Protein AF-A0A5E4J7H2-F1 (afdb_monomer)

Mean predicted aligned error: 13.22 Å

Sequence (191 aa):
MRKSRNPYRAARQEKMRRYLPSSLSEQIIIKDGSPFAAGVPEETWESKRNVRKVVEWLAKKTRKRAVDLNNQDFIQHGLNGVVTFHSSVHEVLKFAGIKNARPWERRAVHPTFWDFKDNRVDAIRWLFEECKKKGTAVSIEVFRQRNLSNLLFSKYYGGNALSALVEAGLMSKEQAAMQERMFFHPKQERR

Structure (mmCIF, N/CA/C/O backbone):
data_AF-A0A5E4J7H2-F1
#
_entry.id   AF-A0A5E4J7H2-F1
#
loop_
_atom_site.group_PDB
_atom_site.id
_atom_site.type_symbol
_atom_site.label_atom_id
_atom_site.label_alt_id
_atom_site.label_comp_id
_atom_site.label_asym_id
_atom_site.label_entity_id
_atom_site.label_seq_id
_atom_site.pdbx_PDB_ins_code
_atom_site.Cartn_x
_atom_site.Cartn_y
_atom_site.Cartn_z
_atom_site.occupancy
_atom_site.B_iso_or_equiv
_atom_site.auth_seq_id
_atom_site.auth_comp_id
_atom_site.auth_asym_id
_atom_site.auth_atom_id
_atom_site.pdbx_PDB_model_num
ATOM 1 N N . MET A 1 1 ? -27.565 -5.957 -9.106 1.00 31.42 1 MET A N 1
ATOM 2 C CA . MET A 1 1 ? -27.633 -7.304 -8.490 1.00 31.42 1 MET A CA 1
ATOM 3 C C . MET A 1 1 ? -27.763 -7.165 -6.978 1.00 31.42 1 MET A C 1
ATOM 5 O O . MET A 1 1 ? -26.910 -6.545 -6.354 1.00 31.42 1 MET A O 1
ATOM 9 N N . ARG A 1 2 ? -28.867 -7.656 -6.401 1.00 35.59 2 ARG A N 1
ATOM 10 C CA . ARG A 1 2 ? -29.169 -7.573 -4.962 1.00 35.59 2 ARG A CA 1
ATOM 11 C C . ARG A 1 2 ? -28.289 -8.574 -4.204 1.00 35.59 2 ARG A C 1
ATOM 13 O O . ARG A 1 2 ? -28.418 -9.773 -4.425 1.00 35.59 2 ARG A O 1
ATOM 20 N N . LYS A 1 3 ? -27.395 -8.099 -3.328 1.00 40.91 3 LYS A N 1
ATOM 21 C CA . LYS A 1 3 ? -26.654 -8.980 -2.410 1.00 40.91 3 LYS A CA 1
ATOM 22 C C . LYS A 1 3 ? -27.659 -9.611 -1.443 1.00 40.91 3 LYS A C 1
ATOM 24 O O . LYS A 1 3 ? -28.363 -8.894 -0.736 1.00 40.91 3 LYS A O 1
ATOM 29 N N . SER A 1 4 ? -27.737 -10.940 -1.462 1.00 36.25 4 SER A N 1
ATOM 30 C CA . SER A 1 4 ? -28.526 -11.752 -0.534 1.00 36.25 4 SER A CA 1
ATOM 31 C C . SER A 1 4 ? -28.239 -11.319 0.910 1.00 36.25 4 SER A C 1
ATOM 33 O O . SER A 1 4 ? -27.114 -11.447 1.400 1.00 36.25 4 SER A O 1
ATOM 35 N N . ARG A 1 5 ? -29.241 -10.730 1.574 1.00 46.62 5 ARG A N 1
ATOM 36 C CA . ARG A 1 5 ? -29.179 -10.370 2.994 1.00 46.62 5 ARG A CA 1
ATOM 37 C C . ARG A 1 5 ? -29.322 -11.658 3.792 1.00 46.62 5 ARG A C 1
ATOM 39 O O . ARG A 1 5 ? -30.412 -12.210 3.877 1.00 46.62 5 ARG A O 1
ATOM 46 N N . ASN A 1 6 ? -28.218 -12.123 4.373 1.00 47.88 6 ASN A N 1
ATOM 47 C CA . ASN A 1 6 ? -28.228 -13.197 5.362 1.00 47.88 6 ASN A CA 1
ATOM 48 C C . ASN A 1 6 ? -29.300 -12.880 6.438 1.00 47.88 6 ASN A C 1
ATOM 50 O O . ASN A 1 6 ? -29.187 -11.845 7.100 1.00 47.88 6 ASN A O 1
ATOM 54 N N . PRO A 1 7 ? -30.336 -13.719 6.619 1.00 43.25 7 PRO A N 1
ATOM 55 C CA . PRO A 1 7 ? -31.485 -13.413 7.480 1.00 43.25 7 PRO A CA 1
ATOM 56 C C . PRO A 1 7 ? -31.098 -13.249 8.958 1.00 43.25 7 PRO A C 1
ATOM 58 O O . PRO A 1 7 ? -31.705 -12.449 9.672 1.00 43.25 7 PRO A O 1
ATOM 61 N N . TYR A 1 8 ? -30.008 -13.889 9.397 1.00 46.88 8 TYR A N 1
ATOM 62 C CA . TYR A 1 8 ? -29.448 -13.694 10.737 1.00 46.88 8 TYR A CA 1
ATOM 63 C C . TYR A 1 8 ? -28.831 -12.295 10.931 1.00 46.88 8 TYR A C 1
ATOM 65 O O . TYR A 1 8 ? -28.786 -11.795 12.057 1.00 46.88 8 TYR A O 1
ATOM 73 N N . ARG A 1 9 ? -28.389 -11.621 9.854 1.00 49.00 9 ARG A N 1
ATOM 74 C CA . ARG A 1 9 ? -27.900 -10.227 9.905 1.00 49.00 9 ARG A CA 1
ATOM 75 C C . ARG A 1 9 ? -29.037 -9.231 10.093 1.00 49.00 9 ARG A C 1
ATOM 77 O O . ARG A 1 9 ? -28.919 -8.347 10.935 1.00 49.00 9 ARG A O 1
ATOM 84 N N . ALA A 1 10 ? -30.129 -9.395 9.346 1.00 50.25 10 ALA A N 1
ATOM 85 C CA . ALA A 1 10 ? -31.281 -8.500 9.422 1.00 50.25 10 ALA A CA 1
ATOM 86 C C . ALA A 1 10 ? -31.940 -8.557 10.810 1.00 50.25 10 ALA A C 1
ATOM 88 O O . ALA A 1 10 ? -32.180 -7.520 11.418 1.00 50.25 10 ALA A O 1
ATOM 89 N N . ALA A 1 11 ? -32.124 -9.760 11.369 1.00 48.50 11 ALA A N 1
ATOM 90 C CA . ALA A 1 11 ? -32.693 -9.935 12.706 1.00 48.50 11 ALA A CA 1
ATOM 91 C C . ALA A 1 11 ? -31.819 -9.325 13.822 1.00 48.50 11 ALA A C 1
ATOM 93 O O . ALA A 1 11 ? -32.338 -8.782 14.798 1.00 48.50 11 ALA A O 1
ATOM 94 N N . ARG A 1 12 ? -30.486 -9.373 13.681 1.00 49.41 12 ARG A N 1
ATOM 95 C CA . ARG A 1 12 ? -29.549 -8.764 14.640 1.00 49.41 12 ARG A CA 1
ATOM 96 C C . ARG A 1 12 ? -29.531 -7.234 14.542 1.00 49.41 12 ARG A C 1
ATOM 98 O O . ARG A 1 12 ? -29.502 -6.581 15.582 1.00 49.41 12 ARG A O 1
ATOM 105 N N . GLN A 1 13 ? -29.579 -6.676 13.330 1.00 48.16 13 GLN A N 1
ATOM 106 C CA . GLN A 1 13 ? -29.689 -5.228 13.095 1.00 48.16 13 GLN A CA 1
ATOM 107 C C . GLN A 1 13 ? -31.022 -4.677 13.618 1.00 48.16 13 GLN A C 1
ATOM 109 O O . GLN A 1 13 ? -31.030 -3.684 14.338 1.00 48.16 13 GLN A O 1
ATOM 114 N N . GLU A 1 14 ? -32.127 -5.375 13.353 1.00 52.50 14 GLU A N 1
ATOM 115 C CA . GLU A 1 14 ? -33.464 -5.027 13.848 1.00 52.50 14 GLU A CA 1
ATOM 116 C C . GLU A 1 14 ? -33.521 -5.038 15.383 1.00 52.50 14 GLU A C 1
ATOM 118 O O . GLU A 1 14 ? -34.076 -4.131 16.002 1.00 52.50 14 GLU A O 1
ATOM 123 N N . LYS A 1 15 ? -32.882 -6.030 16.022 1.00 55.50 15 LYS A N 1
ATOM 124 C CA . LYS A 1 15 ? -32.772 -6.101 17.484 1.00 55.50 15 LYS A CA 1
ATOM 125 C C . LYS A 1 15 ? -31.953 -4.932 18.043 1.00 55.50 15 LYS A C 1
ATOM 127 O O . LYS A 1 15 ? -32.391 -4.314 19.001 1.00 55.50 15 LYS A O 1
ATOM 132 N N . MET A 1 16 ? -30.815 -4.585 17.434 1.00 45.69 16 MET A N 1
ATOM 133 C CA . MET A 1 16 ? -29.968 -3.449 17.850 1.00 45.69 16 MET A CA 1
ATOM 134 C C . MET A 1 16 ? -30.675 -2.096 17.706 1.00 45.69 16 MET A C 1
ATOM 136 O O . MET A 1 16 ? -30.560 -1.239 18.581 1.00 45.69 16 MET A O 1
ATOM 140 N N . ARG A 1 17 ? -31.445 -1.922 16.628 1.00 51.00 17 ARG A N 1
ATOM 141 C CA . ARG A 1 17 ? -32.157 -0.683 16.290 1.00 51.00 17 ARG A CA 1
ATOM 142 C C . ARG A 1 17 ? -33.269 -0.334 17.288 1.00 51.00 17 ARG A C 1
ATOM 144 O O . ARG A 1 17 ? -33.593 0.836 17.441 1.00 51.00 17 ARG A O 1
ATOM 151 N N . ARG A 1 18 ? -33.810 -1.327 18.008 1.00 47.62 18 ARG A N 1
ATOM 152 C CA . ARG A 1 18 ? -34.791 -1.120 19.093 1.00 47.62 18 ARG A CA 1
ATOM 153 C C . ARG A 1 18 ? -34.177 -0.661 20.418 1.00 47.62 18 ARG A C 1
ATOM 155 O O . ARG A 1 18 ? -34.905 -0.122 21.241 1.00 47.62 18 ARG A O 1
ATOM 162 N N . TYR A 1 19 ? -32.879 -0.882 20.641 1.00 46.25 19 TYR A N 1
ATOM 163 C CA . TYR A 1 19 ? -32.215 -0.578 21.919 1.00 46.25 19 TYR A CA 1
ATOM 164 C C . TYR A 1 19 ? -31.332 0.679 21.886 1.00 46.25 19 TYR A C 1
ATOM 166 O O . TYR A 1 19 ? -30.861 1.105 22.938 1.00 46.25 19 TYR A O 1
ATOM 174 N N . LEU A 1 20 ? -31.100 1.286 20.717 1.00 44.69 20 LEU A N 1
ATOM 175 C CA . LEU A 1 20 ? -30.225 2.452 20.568 1.00 44.69 20 LEU A CA 1
ATOM 176 C C . LEU A 1 20 ? -31.003 3.669 20.035 1.00 44.69 20 LEU A C 1
ATOM 178 O O . LEU A 1 20 ? -31.473 3.621 18.898 1.00 44.69 20 LEU A O 1
ATOM 182 N N . PRO A 1 21 ? -31.131 4.765 20.812 1.00 39.09 21 PRO A N 1
ATOM 183 C CA . PRO A 1 21 ? -31.689 6.014 20.306 1.00 39.09 21 PRO A CA 1
ATOM 184 C C . PRO A 1 21 ? -30.914 6.515 19.080 1.00 39.09 21 PRO A C 1
ATOM 186 O O . PRO A 1 21 ? -29.686 6.428 19.023 1.00 39.09 21 PRO A O 1
ATOM 189 N N . SER A 1 22 ? -31.641 7.077 18.114 1.00 43.19 22 SER A N 1
ATOM 190 C CA . SER A 1 22 ? -31.156 7.562 16.810 1.00 43.19 22 SER A CA 1
ATOM 191 C C . SER A 1 22 ? -30.032 8.608 16.872 1.00 43.19 22 SER A C 1
ATOM 193 O O . SER A 1 22 ? -29.391 8.868 15.860 1.00 43.19 22 SER A O 1
ATOM 195 N N . SER A 1 23 ? -29.750 9.183 18.044 1.00 41.53 23 SER A N 1
ATOM 196 C CA . SER A 1 23 ? -28.637 10.113 18.272 1.00 41.53 23 SER A CA 1
ATOM 197 C C . SER A 1 23 ? -27.302 9.432 18.619 1.00 41.53 23 SER A C 1
ATOM 199 O O . SER A 1 23 ? -26.264 10.094 18.622 1.00 41.53 23 SER A O 1
ATOM 201 N N . LEU A 1 24 ? -27.289 8.116 18.886 1.00 42.25 24 LEU A N 1
ATOM 202 C CA . LEU A 1 24 ? -26.077 7.347 19.219 1.00 42.25 24 LEU A CA 1
ATOM 203 C C . LEU A 1 24 ? -25.439 6.643 18.013 1.00 42.25 24 LEU A C 1
ATOM 205 O O . LEU A 1 24 ? -24.272 6.265 18.084 1.00 42.25 24 LEU A O 1
ATOM 209 N N . SER A 1 25 ? -26.139 6.514 16.882 1.00 43.34 25 SER A N 1
ATOM 210 C CA . SER A 1 25 ? -25.577 5.954 15.639 1.00 43.34 25 SER A CA 1
ATOM 211 C C . SER A 1 25 ? -24.450 6.804 15.035 1.00 43.34 25 SER A C 1
ATOM 213 O O . SER A 1 25 ? -23.659 6.303 14.236 1.00 43.34 25 SER A O 1
ATOM 215 N N . GLU A 1 26 ? -24.327 8.070 15.444 1.00 41.22 26 GLU A N 1
ATOM 216 C CA . GLU A 1 26 ? -23.268 8.981 14.991 1.00 41.22 26 GLU A CA 1
ATOM 217 C C . GLU A 1 26 ? -22.006 8.962 15.864 1.00 41.22 26 GLU A C 1
ATOM 219 O O . GLU A 1 26 ? -20.968 9.506 15.472 1.00 41.22 26 GLU A O 1
ATOM 224 N N . GLN A 1 27 ? -22.046 8.315 17.030 1.00 47.97 27 GLN A N 1
ATOM 225 C CA . GLN A 1 27 ? -20.926 8.294 17.960 1.00 47.97 27 GLN A CA 1
ATOM 226 C C . GLN A 1 27 ? -20.511 6.855 18.225 1.00 47.97 27 GLN A C 1
ATOM 228 O O . GLN A 1 27 ? -21.230 6.083 18.848 1.00 47.97 27 GLN A O 1
ATOM 233 N N . ILE A 1 28 ? -19.294 6.499 17.810 1.00 53.91 28 ILE A N 1
ATOM 234 C CA . ILE A 1 28 ? -18.583 5.411 18.478 1.00 53.91 28 ILE A CA 1
ATOM 235 C C . ILE A 1 28 ? -18.582 5.753 19.972 1.00 53.91 28 ILE A C 1
ATOM 237 O O . ILE A 1 28 ? -17.887 6.683 20.389 1.00 53.91 28 ILE A O 1
ATOM 241 N N . ILE A 1 29 ? -19.366 5.023 20.765 1.00 53.09 29 ILE A N 1
ATOM 242 C CA . ILE A 1 29 ? -19.321 5.115 22.220 1.00 53.09 29 ILE A CA 1
ATOM 243 C C . ILE A 1 29 ? -17.995 4.482 22.636 1.00 53.09 29 ILE A C 1
ATOM 245 O O . ILE A 1 29 ? -17.832 3.261 22.620 1.00 53.09 29 ILE A O 1
ATOM 249 N N . ILE A 1 30 ? -17.020 5.332 22.952 1.00 50.09 30 ILE A N 1
ATOM 250 C CA . ILE A 1 30 ? -15.762 4.915 23.557 1.00 50.09 30 ILE A CA 1
ATOM 251 C C . ILE A 1 30 ? -16.044 4.741 25.052 1.00 50.09 30 ILE A C 1
ATOM 253 O O . ILE A 1 30 ? -15.940 5.702 25.811 1.00 50.09 30 ILE A O 1
ATOM 257 N N . LYS A 1 31 ? -16.439 3.543 25.486 1.00 42.53 31 LYS A N 1
ATOM 258 C CA . LYS A 1 31 ? -16.554 3.240 26.922 1.00 42.53 31 LYS A CA 1
ATOM 259 C C . LYS A 1 31 ? -15.216 2.680 27.393 1.00 42.53 31 LYS A C 1
ATOM 261 O O . LYS A 1 31 ? -14.589 1.902 26.677 1.00 42.53 31 LYS A O 1
ATOM 266 N N . ASP A 1 32 ? -14.728 3.174 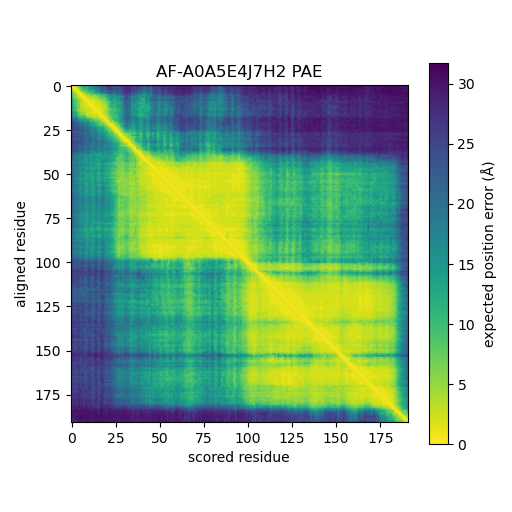28.526 1.00 46.97 32 ASP A N 1
ATOM 267 C CA . ASP A 1 32 ? -13.433 2.799 29.122 1.00 46.97 32 ASP A CA 1
ATOM 268 C C . ASP A 1 32 ? -12.221 3.007 28.199 1.00 46.97 32 ASP A C 1
ATOM 270 O O . ASP A 1 32 ? -11.187 2.345 28.310 1.00 46.97 32 ASP A O 1
ATOM 274 N N . GLY A 1 33 ? -12.341 3.938 27.247 1.00 50.91 33 GLY A N 1
ATOM 275 C CA . GLY A 1 33 ? -11.299 4.135 26.256 1.00 50.91 33 GLY A CA 1
ATOM 276 C C . GLY A 1 33 ? -11.204 2.965 25.281 1.00 50.91 33 GLY A C 1
ATOM 277 O O . GLY A 1 33 ? -10.087 2.658 24.907 1.00 50.91 33 GLY A O 1
ATOM 278 N N . SER A 1 34 ? -12.295 2.293 24.897 1.00 51.41 34 SER A N 1
ATOM 279 C CA . SER A 1 34 ? -12.342 1.322 23.794 1.00 51.41 34 SER A CA 1
ATOM 280 C C . SER A 1 34 ? -13.568 1.578 22.907 1.00 51.41 34 SER A C 1
ATOM 282 O O . SER A 1 34 ? -14.676 1.710 23.429 1.00 51.41 34 SER A O 1
ATOM 284 N N . PRO A 1 35 ? -13.412 1.680 21.574 1.00 62.31 35 PRO A N 1
ATOM 285 C CA . PRO A 1 35 ? -14.552 1.674 20.673 1.00 62.31 35 PRO A CA 1
ATOM 286 C C . PRO A 1 35 ? -15.182 0.280 20.729 1.00 62.31 35 PRO A C 1
ATOM 288 O O . PRO A 1 35 ? -14.607 -0.673 20.202 1.00 62.31 35 PRO A O 1
ATOM 291 N N . PHE A 1 36 ? -16.344 0.135 21.376 1.00 58.91 36 PHE A N 1
ATOM 292 C CA . PHE A 1 36 ? -17.099 -1.115 21.278 1.00 58.91 36 PHE A CA 1
ATOM 293 C C . PHE A 1 36 ? -17.285 -1.423 19.799 1.00 58.91 36 PHE A C 1
ATOM 295 O O . PHE A 1 36 ? -17.848 -0.600 19.096 1.00 58.91 36 PHE A O 1
ATOM 302 N N . ALA A 1 37 ? -16.770 -2.552 19.315 1.00 54.41 37 ALA A N 1
ATOM 303 C CA . ALA A 1 37 ? -16.897 -2.959 17.914 1.00 54.41 37 ALA A CA 1
ATOM 304 C C . ALA A 1 37 ? -17.687 -4.263 17.745 1.00 54.41 37 ALA A C 1
ATOM 306 O O . ALA A 1 37 ? -18.206 -4.543 16.662 1.00 54.41 37 ALA A O 1
ATOM 307 N N . ALA A 1 38 ? -17.880 -5.024 18.823 1.00 48.06 38 ALA A N 1
ATOM 308 C CA . ALA A 1 38 ? -18.800 -6.149 18.833 1.00 48.06 38 ALA A CA 1
ATOM 309 C C . ALA A 1 38 ? -20.246 -5.635 18.916 1.00 48.06 38 ALA A C 1
ATOM 311 O O . ALA A 1 38 ? -20.709 -5.219 19.972 1.00 48.06 38 ALA A O 1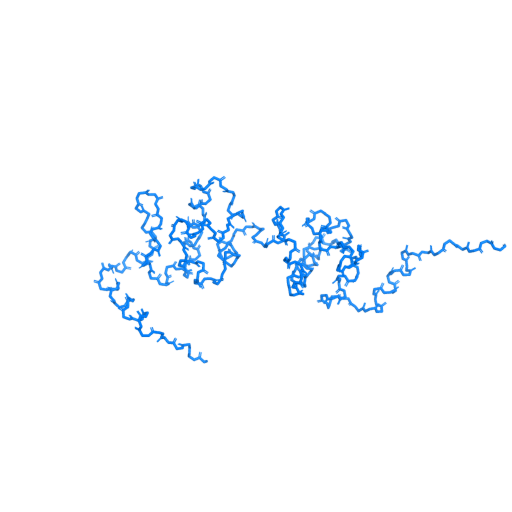
ATOM 312 N N . GLY A 1 39 ? -20.965 -5.686 17.792 1.00 54.97 39 GLY A N 1
ATOM 313 C CA . GLY A 1 39 ? -22.384 -5.328 17.742 1.00 54.97 39 GLY A CA 1
ATOM 314 C C . GLY A 1 39 ? -22.695 -3.896 17.309 1.00 54.97 39 GLY A C 1
ATOM 315 O O . GLY A 1 39 ? -23.844 -3.485 17.381 1.00 54.97 39 GLY A O 1
ATOM 316 N N . VAL A 1 40 ? -21.710 -3.152 16.817 1.00 65.75 40 VAL A N 1
ATOM 317 C CA . VAL A 1 40 ? -21.972 -1.850 16.197 1.00 65.75 40 VAL A CA 1
ATOM 318 C C . VAL A 1 40 ? -22.722 -2.045 14.871 1.00 65.75 40 VAL A C 1
ATOM 320 O O . VAL A 1 40 ? -22.349 -2.952 14.116 1.00 65.75 40 VAL A O 1
ATOM 323 N N . PRO A 1 41 ? -23.752 -1.228 14.577 1.00 68.50 41 PRO A N 1
ATOM 324 C CA . PRO A 1 41 ? -24.419 -1.223 13.276 1.00 68.50 41 PRO A CA 1
ATOM 325 C C . PRO A 1 41 ? -23.427 -1.032 12.115 1.00 68.50 41 PRO A C 1
ATOM 327 O O . PRO A 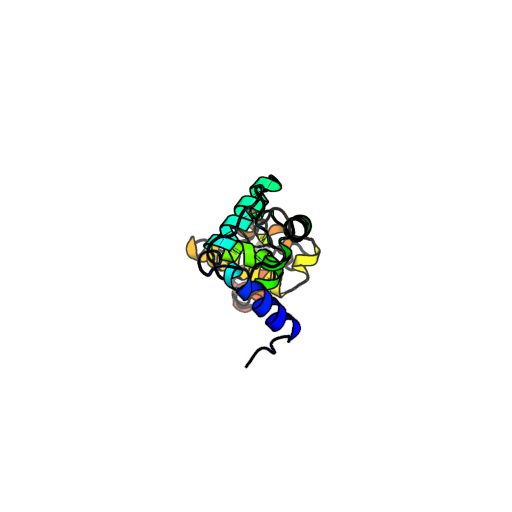1 41 ? -22.398 -0.370 12.260 1.00 68.50 41 PRO A O 1
ATOM 330 N N . GLU A 1 42 ? -23.714 -1.626 10.954 1.00 66.44 42 GLU A N 1
ATOM 331 C CA . GLU A 1 42 ? -22.812 -1.560 9.790 1.00 66.44 42 GLU A CA 1
ATOM 332 C C . GLU A 1 42 ? -22.632 -0.110 9.301 1.00 66.44 42 GLU A C 1
ATOM 334 O O . GLU A 1 42 ? -21.538 0.277 8.894 1.00 66.44 42 GLU A O 1
ATOM 339 N N . GLU A 1 43 ? -23.669 0.714 9.455 1.00 72.25 43 GLU A N 1
ATOM 340 C CA . GLU A 1 43 ? -23.725 2.133 9.096 1.00 72.25 43 G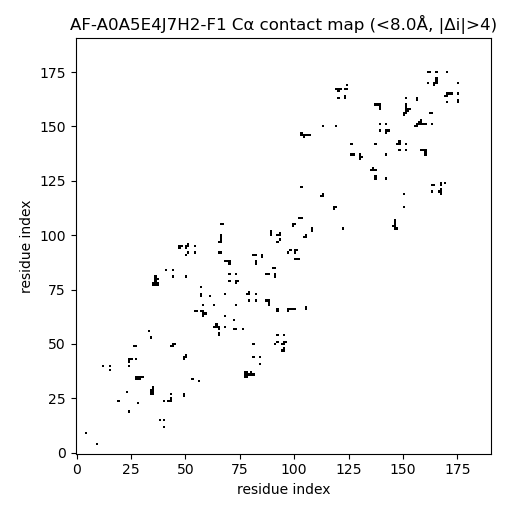LU A CA 1
ATOM 341 C C . GLU A 1 43 ? -22.650 2.963 9.819 1.00 72.25 43 GLU A C 1
ATOM 343 O O . GLU A 1 43 ? -22.164 3.973 9.312 1.00 72.25 43 GLU A O 1
ATOM 348 N N . THR A 1 44 ? -22.202 2.526 11.000 1.00 74.62 44 THR A N 1
ATOM 349 C CA . THR A 1 44 ? -21.119 3.205 11.720 1.00 74.62 44 THR A CA 1
ATOM 350 C C . THR A 1 44 ? -19.783 3.094 10.979 1.00 74.62 44 THR A C 1
ATOM 352 O O . THR A 1 44 ? -18.963 4.015 11.068 1.00 74.62 44 THR A O 1
ATOM 355 N N . TRP A 1 45 ? -19.564 2.009 10.225 1.00 82.75 45 TRP A N 1
ATOM 356 C CA . TRP A 1 45 ? -18.342 1.771 9.445 1.00 82.75 45 TRP A CA 1
ATOM 357 C C . TRP A 1 45 ? -18.329 2.492 8.095 1.00 82.75 45 TRP A C 1
ATOM 359 O O . TRP A 1 45 ? -17.256 2.630 7.502 1.00 82.75 45 TRP A O 1
ATOM 369 N N . GLU A 1 46 ? -19.474 3.018 7.654 1.00 83.69 46 GLU A N 1
ATOM 370 C CA . GLU A 1 46 ? -19.581 3.913 6.495 1.00 83.69 46 GLU A CA 1
ATOM 371 C C . GLU A 1 46 ? -19.037 5.317 6.796 1.00 83.69 46 GLU A C 1
ATOM 373 O O . GLU A 1 46 ? -18.641 6.052 5.893 1.00 83.69 46 GLU A O 1
ATOM 378 N N . SER A 1 47 ? -18.957 5.710 8.070 1.00 85.00 47 SER A N 1
ATOM 379 C CA . SER A 1 47 ? -18.434 7.020 8.456 1.00 85.00 47 SER A CA 1
ATOM 380 C C . SER A 1 47 ? -16.906 7.026 8.506 1.00 85.00 47 SER A C 1
ATOM 382 O O . SER A 1 47 ? -16.278 6.492 9.425 1.00 85.00 47 SER A O 1
ATOM 384 N N . LYS A 1 48 ? -16.278 7.737 7.560 1.00 87.00 48 LYS A N 1
ATOM 385 C CA . LYS A 1 48 ? -14.820 7.972 7.537 1.00 87.00 48 LYS A CA 1
ATOM 386 C C . LYS A 1 48 ? -14.283 8.530 8.856 1.00 87.00 48 LYS A C 1
ATOM 388 O O . LYS A 1 48 ? -13.203 8.137 9.299 1.00 87.00 48 LYS A O 1
ATOM 393 N N . ARG A 1 49 ? -15.038 9.423 9.506 1.00 84.81 49 ARG A N 1
ATOM 394 C CA . ARG A 1 49 ? -14.685 10.001 10.813 1.00 84.81 49 ARG A CA 1
ATOM 395 C C . ARG A 1 49 ? -14.578 8.917 11.887 1.00 84.81 49 ARG A C 1
ATOM 397 O O . ARG A 1 49 ? -13.636 8.935 12.676 1.00 84.81 49 ARG A O 1
ATOM 404 N N . ASN A 1 50 ? -15.518 7.978 11.902 1.00 84.81 50 ASN A N 1
ATOM 405 C CA . ASN A 1 50 ? -15.563 6.888 12.872 1.00 84.81 50 ASN A CA 1
ATOM 406 C C . ASN A 1 50 ? -14.424 5.897 12.647 1.00 84.81 50 ASN A C 1
ATOM 408 O O . ASN A 1 50 ? -13.670 5.609 13.577 1.00 84.81 50 ASN A O 1
ATOM 412 N N . VAL A 1 51 ? -14.223 5.460 11.403 1.00 88.50 51 VAL A N 1
ATOM 413 C CA . VAL A 1 51 ? -13.110 4.564 11.061 1.00 88.50 51 VAL A CA 1
ATOM 414 C C . VAL A 1 51 ? -11.764 5.199 11.426 1.00 88.50 51 VAL A C 1
ATOM 416 O O . VAL A 1 51 ? -10.913 4.542 12.024 1.00 88.50 51 VAL A O 1
ATOM 419 N N . ARG A 1 52 ? -11.587 6.502 11.174 1.00 90.31 52 ARG A N 1
ATOM 420 C CA . ARG A 1 52 ? -10.378 7.231 11.577 1.00 90.31 52 ARG A CA 1
ATOM 421 C C . ARG A 1 52 ? -10.164 7.242 13.092 1.00 90.31 52 ARG A C 1
ATOM 423 O O . ARG A 1 52 ? -9.055 6.951 13.530 1.00 90.31 52 ARG A O 1
ATOM 430 N N . LYS A 1 53 ? -11.206 7.506 13.887 1.00 87.81 53 LYS A N 1
ATOM 431 C CA . LYS A 1 53 ? -11.119 7.450 15.358 1.00 87.81 53 LYS A CA 1
ATOM 432 C C . LYS A 1 53 ? -10.698 6.067 15.857 1.00 87.81 53 LYS A C 1
ATOM 434 O O . LYS A 1 53 ? -9.860 5.987 16.749 1.00 87.81 53 LYS A O 1
ATOM 439 N N . VAL A 1 54 ? -11.239 4.990 15.278 1.00 89.00 54 VAL A N 1
ATOM 440 C CA . VAL A 1 54 ? -10.838 3.611 15.620 1.00 89.00 54 VAL A CA 1
ATOM 441 C C . VAL A 1 54 ? -9.356 3.390 15.351 1.00 89.00 54 VAL A C 1
ATOM 443 O O . VAL A 1 54 ? -8.645 2.870 16.206 1.00 89.00 54 VAL A O 1
ATOM 446 N N . VAL A 1 55 ? -8.889 3.800 14.174 1.00 91.50 55 VAL A N 1
ATOM 447 C CA . VAL A 1 55 ? -7.492 3.636 13.766 1.00 91.50 55 VAL A CA 1
ATOM 448 C C . VAL A 1 55 ? -6.547 4.428 14.675 1.00 91.50 55 VAL A C 1
ATOM 450 O O . VAL A 1 55 ? -5.546 3.881 15.135 1.00 91.50 55 VAL A O 1
ATOM 453 N N . GLU A 1 56 ? -6.861 5.692 14.968 1.00 90.50 56 GLU A N 1
ATOM 454 C CA . GLU A 1 56 ? -6.070 6.545 15.868 1.00 90.50 56 GLU A CA 1
ATOM 455 C C . GLU A 1 56 ? -6.035 5.982 17.293 1.00 90.50 56 GLU A C 1
ATOM 457 O O . GLU A 1 56 ? -4.978 5.925 17.927 1.00 90.50 56 GLU A O 1
ATOM 462 N N . TRP A 1 57 ? -7.183 5.512 17.778 1.00 90.12 57 TRP A N 1
ATOM 463 C CA . TRP A 1 57 ? -7.288 4.863 19.073 1.00 90.12 57 TRP A CA 1
ATOM 464 C C . TRP A 1 57 ? -6.429 3.598 19.151 1.00 90.12 57 TRP A C 1
ATOM 466 O O . TRP A 1 57 ? -5.644 3.441 20.088 1.00 90.12 57 TRP A O 1
ATOM 476 N N . LEU A 1 58 ? -6.548 2.716 18.155 1.00 91.19 58 LEU A N 1
ATOM 477 C CA . LEU A 1 58 ? -5.837 1.443 18.129 1.00 91.19 58 LEU A CA 1
ATOM 478 C C . LEU A 1 58 ? -4.326 1.672 18.055 1.00 91.19 58 LEU A C 1
ATOM 480 O O . LEU A 1 58 ? -3.587 1.081 18.834 1.00 91.19 58 LEU A O 1
ATOM 484 N N . ALA A 1 59 ? -3.880 2.607 17.211 1.00 91.69 59 ALA A N 1
ATOM 485 C CA . ALA A 1 59 ? -2.483 3.027 17.127 1.00 91.69 59 ALA A CA 1
ATOM 486 C C . ALA A 1 59 ? -1.932 3.479 18.492 1.00 91.69 59 ALA A C 1
ATOM 488 O O . ALA A 1 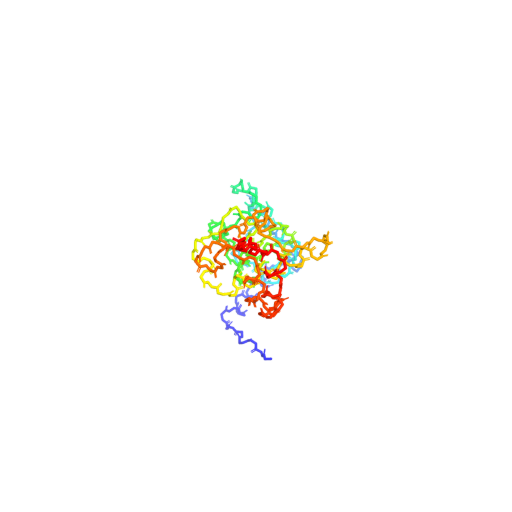59 ? -0.858 3.040 18.911 1.00 91.69 59 ALA A O 1
ATOM 489 N N . LYS A 1 60 ? -2.695 4.302 19.228 1.00 90.44 60 LYS A N 1
ATOM 490 C CA . LYS A 1 60 ? -2.330 4.737 20.585 1.00 90.44 60 LYS A CA 1
ATOM 491 C C . LYS A 1 60 ? -2.286 3.562 21.565 1.00 90.44 60 LYS A C 1
ATOM 493 O O . LYS A 1 60 ? -1.352 3.473 22.361 1.00 90.44 60 LYS A O 1
ATOM 498 N N . LYS A 1 61 ? -3.265 2.654 21.502 1.00 88.62 61 LYS A N 1
ATOM 499 C CA . LYS A 1 61 ? -3.371 1.492 22.398 1.00 88.62 61 LYS A CA 1
ATOM 500 C C . LYS A 1 61 ? -2.221 0.503 22.202 1.00 88.62 61 LYS A C 1
ATOM 502 O O . LYS A 1 61 ? -1.652 0.049 23.191 1.00 88.62 61 LYS A O 1
ATOM 507 N N . THR A 1 62 ? -1.846 0.219 20.957 1.00 89.69 62 THR A N 1
ATOM 508 C CA . THR A 1 62 ? -0.749 -0.701 20.616 1.00 89.69 62 THR A CA 1
ATOM 509 C C . THR A 1 62 ? 0.621 -0.025 20.610 1.00 89.69 62 THR A C 1
ATOM 511 O O . THR A 1 62 ? 1.624 -0.699 20.390 1.00 89.69 62 THR A O 1
ATOM 514 N N . ARG A 1 63 ? 0.679 1.305 20.790 1.00 91.56 63 ARG A N 1
ATOM 515 C CA . ARG A 1 63 ? 1.888 2.133 20.613 1.00 91.56 63 ARG A CA 1
ATOM 516 C C . ARG A 1 63 ? 2.550 1.925 19.242 1.00 91.56 63 ARG A C 1
ATOM 518 O O . ARG A 1 63 ? 3.772 1.950 19.120 1.00 91.56 63 ARG A O 1
ATOM 525 N N . LYS A 1 64 ? 1.735 1.710 18.205 1.00 89.31 64 LYS A N 1
ATOM 526 C CA . LYS A 1 64 ? 2.181 1.559 16.810 1.00 89.31 64 LYS A CA 1
ATOM 527 C C . LYS A 1 64 ? 1.827 2.810 16.024 1.00 89.31 64 LYS A C 1
ATOM 529 O O . LYS A 1 64 ? 0.903 3.540 16.377 1.00 89.31 64 LYS A O 1
ATOM 534 N N . ARG A 1 65 ? 2.508 3.045 14.903 1.00 88.19 65 ARG A N 1
ATOM 535 C CA . ARG A 1 65 ? 2.000 4.013 13.925 1.00 88.19 65 ARG A CA 1
ATOM 536 C C . ARG A 1 65 ? 0.736 3.435 13.292 1.00 88.19 65 ARG A C 1
ATOM 538 O O . ARG A 1 65 ? 0.663 2.234 13.061 1.00 88.19 65 ARG A O 1
ATOM 545 N N . ALA A 1 66 ? -0.224 4.286 12.931 1.00 88.25 66 ALA A N 1
ATOM 546 C CA . ALA A 1 66 ? -1.464 3.847 12.280 1.00 88.25 66 ALA A CA 1
ATOM 547 C C . ALA A 1 66 ? -1.219 2.989 11.021 1.00 88.25 66 ALA A C 1
ATOM 549 O O . ALA A 1 66 ? -1.926 2.019 10.777 1.00 88.25 66 ALA A O 1
ATOM 550 N N . VAL A 1 67 ? -0.180 3.318 10.250 1.00 86.69 67 VAL A N 1
ATOM 551 C CA . VAL A 1 67 ? 0.239 2.563 9.057 1.00 86.69 67 VAL A CA 1
ATOM 552 C C . VAL A 1 67 ? 0.768 1.154 9.371 1.00 86.69 67 VAL A C 1
ATOM 554 O O . VAL A 1 67 ? 0.656 0.261 8.534 1.00 86.69 67 VAL A O 1
ATOM 557 N N . ASP A 1 68 ? 1.293 0.936 10.578 1.00 86.00 68 ASP A N 1
ATOM 558 C CA . ASP A 1 68 ? 1.895 -0.334 10.999 1.00 86.00 68 ASP A CA 1
ATOM 559 C C . ASP A 1 68 ? 0.865 -1.307 11.601 1.00 86.00 68 ASP A C 1
ATOM 561 O O . ASP A 1 68 ? 1.209 -2.437 11.951 1.00 86.00 6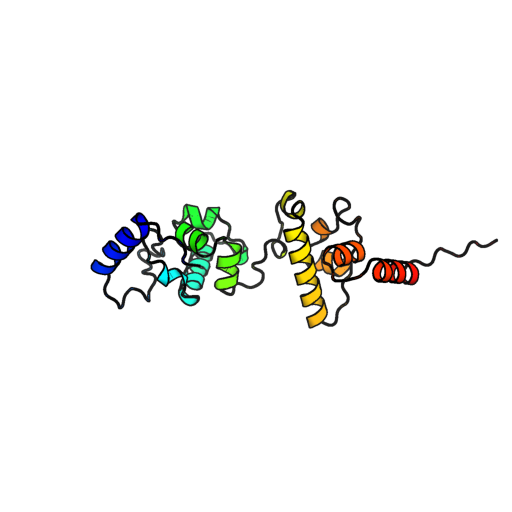8 ASP A O 1
ATOM 565 N N . LEU A 1 69 ? -0.402 -0.891 11.708 1.00 88.75 69 LEU A N 1
ATOM 566 C CA . LEU A 1 69 ? -1.485 -1.745 12.185 1.00 88.75 69 LEU A CA 1
ATOM 567 C C . LEU A 1 69 ? -1.744 -2.906 11.210 1.00 88.75 69 LEU A C 1
ATOM 569 O O . LEU A 1 69 ? -1.690 -2.755 9.979 1.00 88.75 69 LEU A O 1
ATOM 573 N N . ASN A 1 70 ? -2.037 -4.080 11.767 1.00 88.31 70 ASN A N 1
ATOM 574 C CA . ASN A 1 70 ? -2.298 -5.317 11.027 1.00 88.31 70 ASN A CA 1
ATOM 575 C C . ASN A 1 70 ? -3.567 -6.035 11.526 1.00 88.31 70 ASN A C 1
ATOM 577 O O . ASN A 1 70 ? -4.158 -5.632 12.520 1.00 88.31 70 ASN A O 1
ATOM 581 N N . ASN A 1 71 ? -3.991 -7.111 10.851 1.00 87.50 71 ASN A N 1
ATOM 582 C CA . ASN A 1 71 ? -5.227 -7.832 11.198 1.00 87.50 71 ASN A CA 1
ATOM 583 C C . ASN A 1 71 ? -5.280 -8.287 12.669 1.00 87.50 71 ASN A C 1
ATOM 585 O O . ASN A 1 71 ? -6.339 -8.200 13.284 1.00 87.50 71 ASN A O 1
ATOM 589 N N . GLN A 1 72 ? -4.157 -8.735 13.243 1.00 87.81 72 GLN A N 1
ATOM 590 C CA . GLN A 1 72 ? -4.104 -9.188 14.636 1.00 87.81 72 GLN A CA 1
ATOM 591 C C . GLN A 1 72 ? -4.383 -8.046 15.611 1.00 87.81 72 GLN A C 1
ATOM 593 O O . GLN A 1 72 ? -5.131 -8.245 16.561 1.00 87.81 72 GLN A O 1
ATOM 598 N N . ASP A 1 73 ? -3.880 -6.840 15.331 1.00 91.00 73 ASP A N 1
ATOM 599 C CA . ASP A 1 73 ? -4.165 -5.658 16.153 1.00 91.00 73 ASP A CA 1
ATOM 600 C C . ASP A 1 73 ? -5.674 -5.376 16.216 1.00 91.00 73 ASP A C 1
ATOM 602 O O . ASP A 1 73 ? -6.227 -5.107 17.278 1.00 91.00 73 ASP A O 1
ATOM 606 N N . PHE A 1 74 ? -6.384 -5.491 15.091 1.00 89.75 74 PHE A N 1
ATOM 607 C CA . PHE A 1 74 ? -7.835 -5.294 15.081 1.00 89.75 74 PHE A CA 1
ATOM 608 C C . PHE A 1 74 ? -8.572 -6.438 15.791 1.00 89.75 74 PHE A C 1
ATOM 610 O O . PHE A 1 74 ? -9.490 -6.183 16.568 1.00 89.75 74 PHE A O 1
ATOM 617 N N . ILE A 1 75 ? -8.178 -7.693 15.560 1.00 85.75 75 ILE A N 1
ATOM 618 C CA . ILE A 1 75 ? -8.835 -8.871 16.150 1.00 85.75 75 ILE A CA 1
ATOM 619 C C . ILE A 1 75 ? -8.684 -8.886 17.676 1.00 85.75 75 ILE A C 1
ATOM 621 O O . ILE A 1 75 ? -9.686 -9.018 18.379 1.00 85.75 75 ILE A O 1
ATOM 625 N N . GLN A 1 76 ? -7.467 -8.689 18.190 1.00 86.88 76 GLN A N 1
ATOM 626 C CA . GLN A 1 76 ? -7.166 -8.715 19.629 1.00 86.88 76 GLN A CA 1
ATOM 627 C C . GLN A 1 76 ? -7.909 -7.628 20.415 1.00 86.88 76 GLN A C 1
ATOM 629 O O . GLN A 1 76 ? -8.142 -7.774 21.612 1.00 86.88 76 GLN A O 1
ATOM 634 N N . HIS A 1 77 ? -8.322 -6.556 19.737 1.00 84.62 77 HIS A N 1
ATOM 635 C CA . HIS A 1 77 ? -9.067 -5.451 20.327 1.00 84.62 77 HIS A CA 1
ATOM 636 C C . HIS A 1 77 ? -10.557 -5.438 19.940 1.00 84.62 77 HIS A C 1
ATOM 638 O O . HIS A 1 77 ? -11.229 -4.427 20.125 1.00 84.62 77 HIS A O 1
ATOM 644 N N . GLY A 1 78 ? -11.094 -6.547 19.416 1.00 82.12 78 GLY A N 1
ATOM 645 C CA . GLY A 1 78 ? -12.525 -6.695 19.118 1.00 82.12 78 GLY A CA 1
ATOM 646 C C . GLY A 1 78 ? -13.014 -5.910 17.894 1.00 82.12 78 GLY A C 1
ATOM 647 O O . GLY A 1 78 ? -14.216 -5.820 17.661 1.00 82.12 78 GLY A O 1
ATOM 648 N N . LEU A 1 79 ? -12.100 -5.377 17.081 1.00 86.56 79 LEU A N 1
ATOM 649 C CA . LEU A 1 79 ? -12.354 -4.524 15.916 1.00 86.56 79 LEU A CA 1
ATOM 650 C C . LEU A 1 79 ? -12.433 -5.311 14.595 1.00 86.56 79 LEU A C 1
ATOM 652 O O . LEU A 1 79 ? -12.338 -4.732 13.516 1.00 86.56 79 LEU A O 1
ATOM 656 N N . ASN A 1 80 ? -12.640 -6.631 14.632 1.00 86.25 80 ASN A N 1
ATOM 657 C CA . ASN A 1 80 ? -12.755 -7.432 13.405 1.00 86.25 80 ASN A CA 1
ATOM 658 C C . ASN A 1 80 ? -13.942 -6.999 12.512 1.00 86.25 80 ASN A C 1
ATOM 660 O O . ASN A 1 80 ? -13.912 -7.182 11.295 1.00 86.25 80 ASN A O 1
ATOM 664 N N . GLY A 1 81 ? -14.974 -6.380 13.099 1.00 83.44 81 GLY A N 1
ATOM 665 C CA . GLY A 1 81 ? -16.134 -5.861 12.369 1.00 83.44 81 GLY A CA 1
ATOM 666 C C . GLY A 1 81 ? -15.767 -4.825 11.303 1.00 83.44 81 GLY A C 1
ATOM 667 O O . GLY A 1 81 ? -16.204 -4.957 10.161 1.00 83.44 81 GLY A O 1
ATOM 668 N N . VAL A 1 82 ? -14.902 -3.853 11.629 1.00 86.25 82 VAL A N 1
ATOM 669 C CA . VAL A 1 82 ? -14.493 -2.816 10.662 1.00 86.25 82 VAL A CA 1
ATOM 670 C C . VAL A 1 82 ? -13.628 -3.395 9.539 1.00 86.25 82 VAL A C 1
ATOM 672 O O . VAL A 1 82 ? -13.773 -2.999 8.384 1.00 86.25 82 VAL A O 1
ATOM 675 N N . VAL A 1 83 ? -12.785 -4.387 9.849 1.00 87.88 83 VAL A N 1
ATOM 676 C CA . VAL A 1 83 ? -11.967 -5.094 8.847 1.00 87.88 83 VAL A CA 1
ATOM 677 C C . VAL A 1 83 ? -12.849 -5.913 7.910 1.00 87.88 83 VAL A C 1
ATOM 679 O O . VAL A 1 83 ? -12.651 -5.878 6.702 1.00 87.88 83 VAL A O 1
ATOM 682 N N . THR A 1 84 ? -13.852 -6.605 8.453 1.00 86.00 84 THR A N 1
ATOM 683 C CA . THR A 1 84 ? -14.804 -7.397 7.660 1.00 86.00 84 THR A CA 1
ATOM 684 C C . THR A 1 84 ? -15.641 -6.503 6.743 1.00 86.00 84 THR A C 1
ATOM 686 O O . THR A 1 84 ? -15.869 -6.859 5.590 1.00 86.00 84 THR A O 1
ATOM 689 N N . PHE A 1 85 ? -16.067 -5.330 7.223 1.00 86.50 85 PHE A N 1
ATOM 690 C CA . PHE A 1 85 ? -16.839 -4.369 6.432 1.00 86.50 85 PHE A CA 1
ATOM 691 C C . PHE A 1 85 ? -16.033 -3.812 5.247 1.00 86.50 85 PHE A C 1
ATOM 693 O O . PHE A 1 85 ? -16.509 -3.814 4.114 1.00 86.50 85 PHE A O 1
ATOM 700 N N . HIS A 1 86 ? -14.785 -3.397 5.489 1.00 84.38 86 HIS A N 1
ATOM 701 C CA . HIS A 1 86 ? -13.890 -2.845 4.461 1.00 84.38 86 HIS A CA 1
ATOM 702 C C . HIS A 1 86 ? -13.067 -3.918 3.728 1.00 84.38 86 HIS A C 1
ATOM 704 O O . HIS A 1 86 ? -12.207 -3.598 2.918 1.00 84.38 86 HIS A O 1
ATOM 710 N N . SER A 1 87 ? -13.325 -5.204 3.973 1.00 83.81 87 SER A N 1
ATOM 711 C CA . SER A 1 87 ? -12.633 -6.375 3.395 1.00 83.81 87 SER A CA 1
ATOM 712 C C . SER A 1 87 ? -11.154 -6.567 3.775 1.00 83.81 87 SER A C 1
ATOM 714 O O . SER A 1 87 ? -10.647 -7.681 3.664 1.00 83.81 87 SER A O 1
ATOM 716 N N . SER A 1 88 ? -10.432 -5.534 4.221 1.00 83.56 88 SER A N 1
ATOM 717 C CA . SER A 1 88 ? -9.046 -5.665 4.694 1.00 83.56 88 SER A CA 1
ATOM 718 C C . SER A 1 88 ? -8.598 -4.481 5.554 1.00 83.56 88 SER A C 1
ATOM 720 O O . SER A 1 88 ? -9.123 -3.375 5.431 1.00 83.56 88 SER A O 1
ATOM 722 N N . VAL A 1 89 ? -7.549 -4.666 6.367 1.00 88.19 89 VAL A N 1
ATOM 723 C CA . VAL A 1 89 ? -6.903 -3.552 7.092 1.00 88.19 89 VAL A CA 1
ATOM 724 C C . VAL A 1 89 ? -6.344 -2.494 6.136 1.00 88.19 89 VAL A C 1
ATOM 726 O O . VAL A 1 89 ? -6.339 -1.315 6.477 1.00 88.19 89 VAL A O 1
ATOM 729 N N . HIS A 1 90 ? -5.916 -2.875 4.928 1.00 84.06 90 HIS A N 1
ATOM 730 C CA . HIS A 1 90 ? -5.473 -1.902 3.930 1.00 84.06 90 HIS A CA 1
ATOM 731 C C . HIS A 1 90 ? -6.591 -0.914 3.570 1.00 84.06 90 HIS A C 1
ATOM 733 O O . HIS A 1 90 ? -6.388 0.298 3.660 1.00 84.06 90 HIS A O 1
ATOM 739 N N . GLU A 1 91 ? -7.774 -1.425 3.228 1.00 85.00 91 GLU A N 1
ATOM 740 C CA . GLU A 1 91 ? -8.925 -0.588 2.885 1.00 85.00 91 GLU A CA 1
ATOM 741 C C . GLU A 1 91 ? -9.418 0.221 4.089 1.00 85.00 91 GLU A C 1
ATOM 743 O O . GLU A 1 91 ? -9.717 1.400 3.928 1.00 85.00 91 GLU A O 1
ATOM 748 N N . VAL A 1 92 ? -9.380 -0.328 5.312 1.00 90.81 92 VAL A N 1
ATOM 749 C CA . VAL A 1 92 ? -9.675 0.439 6.541 1.00 90.81 92 VAL A CA 1
ATOM 750 C C . VAL A 1 92 ? -8.765 1.668 6.665 1.00 90.81 92 VAL A C 1
ATOM 752 O O . VAL A 1 92 ? -9.241 2.788 6.861 1.00 90.81 92 VAL A O 1
ATOM 755 N N . LEU A 1 93 ? -7.448 1.480 6.542 1.00 91.38 93 LEU A N 1
ATOM 756 C CA . LEU A 1 93 ? -6.469 2.562 6.691 1.00 91.38 93 LEU A CA 1
ATOM 757 C C . LEU A 1 93 ? -6.567 3.585 5.551 1.00 91.38 93 LEU A C 1
ATOM 759 O O . LEU A 1 93 ? -6.494 4.793 5.790 1.00 91.38 93 LEU A O 1
ATOM 763 N N . LYS A 1 94 ? -6.773 3.110 4.319 1.00 87.94 94 LYS A N 1
ATOM 764 C CA . LYS A 1 94 ? -6.997 3.944 3.132 1.00 87.94 94 LYS A CA 1
ATOM 765 C C . LYS A 1 94 ? -8.269 4.779 3.277 1.00 87.94 94 LYS A C 1
ATOM 767 O O . LYS A 1 94 ? -8.222 5.993 3.080 1.00 87.94 94 LYS A O 1
ATOM 772 N N . PHE A 1 95 ? -9.373 4.164 3.699 1.00 89.50 95 PHE A N 1
ATOM 773 C CA . PHE A 1 95 ? -10.645 4.839 3.947 1.00 89.50 95 PHE A CA 1
ATOM 774 C C . PHE A 1 95 ? -10.521 5.899 5.049 1.00 89.50 95 PHE A C 1
ATOM 776 O O . PHE A 1 95 ? -10.948 7.040 4.860 1.00 89.50 95 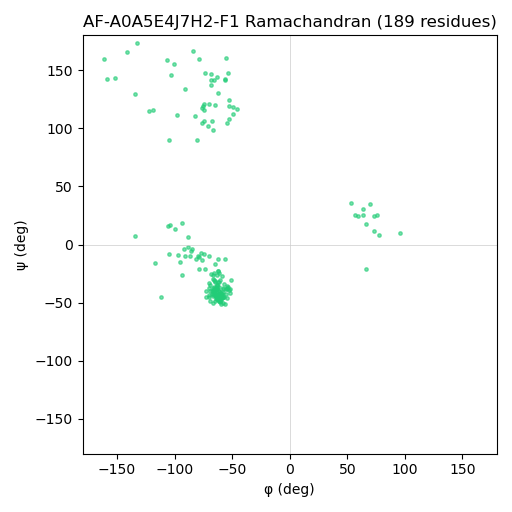PHE A O 1
ATOM 783 N N . ALA A 1 96 ? -9.828 5.577 6.148 1.00 90.44 96 ALA A N 1
ATOM 784 C CA . ALA A 1 96 ? -9.497 6.518 7.223 1.00 90.44 96 ALA A CA 1
ATOM 785 C C . ALA A 1 96 ? -8.604 7.694 6.775 1.00 90.44 96 ALA A C 1
ATOM 787 O O . ALA A 1 96 ? -8.466 8.681 7.503 1.00 90.44 96 ALA A O 1
ATOM 788 N N . GLY A 1 97 ? -8.018 7.633 5.575 1.00 88.56 97 GLY A N 1
ATOM 789 C CA . GLY A 1 97 ? -7.114 8.654 5.053 1.00 88.56 97 GLY A CA 1
ATOM 790 C C . GLY A 1 97 ? -5.724 8.608 5.683 1.00 88.56 97 GLY A C 1
ATOM 791 O O . GLY A 1 97 ? -5.046 9.635 5.736 1.00 88.56 97 GLY A O 1
ATOM 792 N N . ILE A 1 98 ? -5.295 7.444 6.179 1.00 87.81 98 ILE A N 1
ATOM 793 C CA . ILE A 1 98 ? -3.928 7.253 6.658 1.00 87.81 98 ILE A CA 1
ATOM 794 C C . ILE A 1 98 ? -2.989 7.261 5.453 1.00 87.81 98 ILE A C 1
ATOM 796 O O . ILE A 1 98 ? -3.118 6.454 4.531 1.00 87.81 98 ILE A O 1
ATOM 800 N N . LYS A 1 99 ? -2.031 8.191 5.459 1.00 77.50 99 LYS A N 1
ATOM 801 C CA . LYS A 1 99 ? -0.994 8.256 4.427 1.00 77.50 99 LYS A CA 1
ATOM 802 C C . LYS A 1 99 ? -0.134 6.991 4.474 1.00 77.50 99 LYS A C 1
ATOM 804 O O . LYS A 1 99 ? 0.149 6.466 5.550 1.00 77.50 99 LYS A O 1
ATOM 809 N N . ASN A 1 100 ? 0.296 6.539 3.303 1.00 71.94 100 ASN A N 1
ATOM 810 C CA . ASN A 1 100 ? 1.191 5.399 3.113 1.00 71.94 100 ASN A CA 1
ATOM 811 C C . ASN A 1 100 ? 0.628 4.042 3.573 1.00 71.94 100 ASN A C 1
ATOM 813 O O . ASN A 1 100 ? 1.364 3.154 3.985 1.00 71.94 100 ASN A O 1
ATOM 817 N N . ALA A 1 101 ? -0.694 3.862 3.508 1.00 70.31 101 ALA A N 1
ATOM 818 C CA . ALA A 1 101 ? -1.373 2.650 3.970 1.00 70.31 101 ALA A CA 1
ATOM 819 C C . ALA A 1 101 ? -1.130 1.392 3.109 1.00 70.31 101 ALA A C 1
ATOM 821 O O . ALA A 1 101 ? -1.564 0.299 3.498 1.00 70.31 101 ALA A O 1
ATOM 822 N N . ARG A 1 102 ? -0.502 1.519 1.930 1.00 76.62 102 ARG A N 1
ATOM 823 C CA . ARG A 1 102 ? -0.298 0.393 1.006 1.00 76.62 102 ARG A CA 1
ATOM 824 C C . ARG A 1 102 ? 0.687 -0.613 1.598 1.00 76.62 102 ARG A C 1
ATOM 826 O O . ARG A 1 102 ? 1.659 -0.187 2.219 1.00 76.62 102 ARG A O 1
ATOM 833 N N . PRO A 1 103 ? 0.475 -1.930 1.420 1.00 76.12 103 PRO A N 1
ATOM 834 C CA . PRO A 1 103 ? 1.351 -2.944 2.005 1.00 76.12 103 PRO A CA 1
ATOM 835 C C . PRO A 1 103 ? 2.830 -2.711 1.675 1.00 76.12 103 PRO A C 1
ATOM 837 O O . PRO A 1 103 ? 3.672 -2.785 2.561 1.00 76.12 103 PRO A O 1
ATOM 840 N N . TRP A 1 104 ? 3.126 -2.335 0.430 1.00 82.25 104 TRP A N 1
ATOM 841 C CA . TRP A 1 104 ? 4.479 -2.085 -0.068 1.00 82.25 104 TRP A CA 1
ATOM 842 C C . TRP A 1 104 ? 5.090 -0.735 0.321 1.00 82.25 104 TRP A C 1
ATOM 844 O O . TRP A 1 104 ? 6.283 -0.535 0.135 1.00 82.25 104 TRP A O 1
ATOM 854 N N . GLU A 1 105 ? 4.306 0.186 0.881 1.00 78.25 105 GLU A N 1
ATOM 855 C CA . GLU A 1 105 ? 4.832 1.429 1.459 1.00 78.25 105 GLU A CA 1
ATOM 856 C C . GLU A 1 105 ? 5.299 1.235 2.918 1.00 78.25 105 GLU A C 1
ATOM 858 O O . GLU A 1 105 ? 5.841 2.157 3.537 1.00 78.25 105 GLU A O 1
ATOM 863 N N . ARG A 1 106 ? 5.105 0.030 3.478 1.00 75.06 106 ARG A N 1
ATOM 864 C CA . ARG A 1 106 ? 5.555 -0.367 4.821 1.00 75.06 106 ARG A CA 1
ATOM 865 C C . ARG A 1 106 ? 7.012 -0.834 4.800 1.00 75.06 106 ARG A C 1
ATOM 867 O O . ARG A 1 106 ? 7.583 -1.116 3.753 1.00 75.06 106 ARG A O 1
ATOM 874 N N . ARG A 1 107 ? 7.616 -0.949 5.990 1.00 64.12 107 ARG A N 1
ATOM 875 C CA . ARG A 1 107 ? 9.040 -1.302 6.170 1.00 64.12 107 ARG A CA 1
ATOM 876 C C . ARG A 1 107 ? 9.425 -2.644 5.528 1.00 64.12 107 ARG A C 1
ATOM 878 O O . ARG A 1 107 ? 10.547 -2.781 5.061 1.00 64.12 107 ARG A O 1
ATOM 885 N N . ALA A 1 108 ? 8.510 -3.613 5.521 1.00 67.94 108 ALA A N 1
ATOM 886 C CA . ALA A 1 108 ? 8.668 -4.886 4.829 1.00 67.94 108 ALA A CA 1
ATOM 887 C C . ALA A 1 108 ? 7.295 -5.522 4.571 1.00 67.94 108 ALA A C 1
ATOM 889 O O . ALA A 1 108 ? 6.406 -5.463 5.424 1.00 67.94 108 ALA A O 1
ATOM 890 N N . VAL A 1 109 ? 7.143 -6.159 3.413 1.00 76.88 109 VAL A N 1
ATOM 891 C CA . VAL A 1 109 ? 6.051 -7.101 3.135 1.00 76.88 109 VAL A CA 1
ATOM 892 C C . VAL A 1 109 ? 6.566 -8.528 3.281 1.00 76.88 109 VAL A C 1
ATOM 894 O O . VAL A 1 109 ? 7.764 -8.778 3.137 1.00 76.88 109 VAL A O 1
ATOM 897 N N . HIS A 1 110 ? 5.664 -9.466 3.567 1.00 76.12 110 HIS A N 1
ATOM 898 C CA . HIS A 1 110 ? 6.008 -10.884 3.618 1.00 76.12 110 HIS A CA 1
ATOM 899 C C . HIS A 1 110 ? 6.635 -11.334 2.280 1.00 76.12 110 HIS A C 1
ATOM 901 O O . HIS A 1 110 ? 6.153 -10.890 1.237 1.00 76.12 110 HIS A O 1
ATOM 907 N N . PRO A 1 111 ? 7.660 -12.210 2.252 1.00 74.06 111 PRO A N 1
ATOM 908 C CA . PRO A 1 111 ? 8.345 -12.584 1.008 1.00 74.06 111 PRO A CA 1
ATOM 909 C C . PRO A 1 111 ? 7.419 -13.108 -0.100 1.00 74.06 111 PRO A C 1
ATOM 911 O O . PRO A 1 111 ? 7.620 -12.795 -1.272 1.00 74.06 111 PRO A O 1
ATOM 914 N N . THR A 1 112 ? 6.368 -13.843 0.278 1.00 83.81 112 THR A N 1
ATOM 915 C CA . THR A 1 112 ? 5.373 -14.393 -0.661 1.00 83.81 112 THR A CA 1
ATOM 916 C C . THR A 1 112 ? 4.355 -13.369 -1.164 1.00 83.81 112 THR A C 1
ATOM 918 O O . THR A 1 112 ? 3.578 -13.657 -2.068 1.00 83.81 112 THR A O 1
ATOM 921 N N . PHE A 1 113 ? 4.343 -12.147 -0.621 1.00 85.56 113 PHE A N 1
ATOM 922 C CA . PHE A 1 113 ? 3.448 -11.081 -1.079 1.00 85.56 113 PHE A CA 1
ATOM 923 C C . PHE A 1 113 ? 3.648 -10.780 -2.569 1.00 85.56 113 PHE A C 1
ATOM 925 O O . PHE A 1 113 ? 2.682 -10.542 -3.292 1.00 85.56 113 PHE A O 1
ATOM 932 N N . TRP A 1 114 ? 4.900 -10.831 -3.026 1.00 88.56 114 TRP A N 1
ATOM 933 C CA . TRP A 1 114 ? 5.275 -10.547 -4.407 1.00 88.56 114 TRP A CA 1
ATOM 934 C C . TRP A 1 114 ? 5.032 -11.710 -5.372 1.00 88.56 114 TRP A C 1
ATOM 936 O O . TRP A 1 114 ? 5.103 -11.495 -6.579 1.00 88.56 114 TRP A O 1
ATOM 946 N N . ASP A 1 115 ? 4.704 -12.911 -4.884 1.00 88.81 115 ASP A N 1
ATOM 947 C CA . ASP A 1 115 ? 4.371 -14.050 -5.753 1.00 88.81 115 ASP A CA 1
ATOM 948 C C . ASP A 1 115 ? 3.090 -13.775 -6.552 1.00 88.81 115 ASP A C 1
ATOM 950 O O . ASP A 1 115 ? 2.969 -14.157 -7.719 1.00 88.81 115 ASP A O 1
ATOM 954 N N . PHE A 1 116 ? 2.165 -13.019 -5.960 1.00 88.62 116 PHE A N 1
ATOM 955 C CA . PHE A 1 116 ? 0.928 -12.601 -6.603 1.00 88.62 116 PHE A CA 1
ATOM 956 C C . PHE A 1 116 ? 1.189 -11.467 -7.596 1.00 88.62 116 PHE A C 1
ATOM 958 O O . PHE A 1 116 ? 1.596 -10.365 -7.218 1.00 88.62 116 PHE A O 1
ATOM 965 N N . LYS A 1 117 ? 0.910 -11.730 -8.877 1.00 90.25 117 LYS A N 1
ATOM 966 C CA . LYS A 1 117 ? 1.099 -10.765 -9.968 1.00 90.25 117 LYS A CA 1
ATOM 967 C C . LYS A 1 117 ? 0.362 -9.447 -9.722 1.00 90.25 117 LYS A C 1
ATOM 969 O O . LYS A 1 117 ? 0.950 -8.390 -9.919 1.00 90.25 117 LYS A O 1
ATOM 974 N N . ASP A 1 118 ? -0.872 -9.505 -9.233 1.00 87.31 118 ASP A N 1
ATOM 975 C CA . ASP A 1 118 ? -1.690 -8.308 -8.998 1.00 87.31 118 ASP A CA 1
ATOM 976 C C . ASP A 1 118 ? -1.042 -7.361 -7.978 1.00 87.31 118 ASP A C 1
ATOM 978 O O . ASP A 1 118 ? -0.967 -6.157 -8.210 1.00 87.31 118 ASP A O 1
ATOM 982 N N . ASN A 1 119 ? -0.443 -7.905 -6.911 1.00 88.94 119 ASN A N 1
ATOM 983 C CA . ASN A 1 119 ? 0.289 -7.110 -5.920 1.00 88.94 119 ASN A CA 1
ATOM 984 C C . ASN A 1 119 ? 1.486 -6.379 -6.539 1.00 88.94 119 ASN A C 1
ATOM 986 O O . ASN A 1 119 ? 1.765 -5.230 -6.188 1.00 88.94 119 ASN A O 1
ATOM 990 N N . ARG A 1 120 ? 2.207 -7.042 -7.453 1.00 91.88 120 ARG A N 1
ATOM 991 C CA . ARG A 1 120 ? 3.333 -6.428 -8.164 1.00 91.88 120 ARG A CA 1
ATOM 992 C C . ARG A 1 120 ? 2.849 -5.311 -9.082 1.00 91.88 120 ARG A C 1
ATOM 994 O O . ARG A 1 120 ? 3.352 -4.192 -8.999 1.00 91.88 120 ARG A O 1
ATOM 1001 N N . VAL A 1 121 ? 1.845 -5.600 -9.909 1.00 92.31 121 VAL A N 1
ATOM 1002 C CA . VAL A 1 121 ? 1.267 -4.651 -10.870 1.00 92.31 121 VAL A CA 1
ATOM 1003 C C . VAL A 1 121 ? 0.736 -3.406 -10.161 1.00 92.31 121 VAL A C 1
ATOM 1005 O O . VAL A 1 121 ? 1.038 -2.290 -10.588 1.00 92.31 121 VAL A O 1
ATOM 1008 N N . ASP A 1 122 ? 0.017 -3.566 -9.052 1.00 89.69 122 ASP A N 1
ATOM 1009 C CA . ASP A 1 122 ? -0.520 -2.432 -8.298 1.00 89.69 122 ASP A CA 1
ATOM 1010 C C . ASP A 1 122 ? 0.581 -1.576 -7.656 1.00 89.69 122 ASP A C 1
ATOM 1012 O O . ASP A 1 122 ? 0.486 -0.341 -7.655 1.00 89.69 122 ASP A O 1
ATOM 1016 N N . ALA A 1 123 ? 1.653 -2.200 -7.155 1.00 91.31 123 ALA A N 1
ATOM 1017 C CA . ALA A 1 123 ? 2.813 -1.485 -6.625 1.00 91.31 123 ALA A CA 1
ATOM 1018 C C . ALA A 1 123 ? 3.561 -0.702 -7.714 1.00 91.31 123 ALA A C 1
ATOM 1020 O O . ALA A 1 123 ? 3.963 0.441 -7.489 1.00 91.31 123 ALA A O 1
ATOM 1021 N N . ILE A 1 124 ? 3.706 -1.277 -8.910 1.00 94.06 124 ILE A N 1
ATOM 1022 C CA . ILE A 1 124 ? 4.388 -0.638 -10.043 1.00 94.06 124 ILE A CA 1
ATOM 1023 C C . ILE A 1 124 ? 3.559 0.524 -10.594 1.00 94.06 124 ILE A C 1
ATOM 1025 O O . ILE A 1 124 ? 4.093 1.616 -10.790 1.00 94.06 124 ILE A O 1
ATOM 1029 N N . ARG A 1 125 ? 2.247 0.335 -10.781 1.00 93.38 125 ARG A N 1
ATOM 1030 C CA . ARG A 1 125 ? 1.331 1.407 -11.211 1.00 93.38 125 ARG A CA 1
ATOM 1031 C C . ARG A 1 125 ? 1.324 2.566 -10.232 1.00 93.38 125 ARG A C 1
ATOM 1033 O O . ARG A 1 125 ? 1.378 3.722 -10.637 1.00 93.38 125 ARG A O 1
ATOM 1040 N N . TRP A 1 126 ? 1.313 2.264 -8.938 1.00 92.12 126 TRP A N 1
ATOM 1041 C CA . TRP A 1 126 ? 1.469 3.284 -7.913 1.00 92.12 126 TRP A CA 1
ATOM 1042 C C . TRP A 1 126 ? 2.773 4.068 -8.059 1.00 92.12 126 TRP A C 1
ATOM 1044 O O . TRP A 1 126 ? 2.743 5.297 -8.054 1.00 92.12 126 TRP A O 1
ATOM 1054 N N . LEU A 1 127 ? 3.903 3.366 -8.193 1.00 92.50 127 LEU A N 1
ATOM 1055 C CA . LEU A 1 127 ? 5.214 3.996 -8.309 1.00 92.50 127 LEU A CA 1
ATOM 1056 C C . LEU A 1 127 ? 5.280 4.916 -9.531 1.00 92.50 127 LEU A C 1
ATOM 1058 O O . LEU A 1 127 ? 5.780 6.035 -9.435 1.00 92.50 127 LEU A O 1
ATOM 1062 N N . PHE A 1 128 ? 4.732 4.455 -10.655 1.00 93.44 128 PHE A N 1
ATOM 1063 C CA . PHE A 1 128 ? 4.657 5.209 -11.899 1.00 93.44 128 PHE A CA 1
ATOM 1064 C C . PHE A 1 128 ? 3.850 6.502 -11.746 1.00 93.44 128 PHE A C 1
ATOM 1066 O O . PHE A 1 128 ? 4.328 7.572 -12.121 1.00 93.44 128 PHE A O 1
ATOM 1073 N N . GLU A 1 129 ? 2.669 6.439 -11.128 1.00 91.06 129 GLU A N 1
ATOM 1074 C CA . GLU A 1 129 ? 1.859 7.633 -10.861 1.00 91.06 129 GLU A CA 1
ATOM 1075 C C . GLU A 1 129 ? 2.561 8.612 -9.908 1.00 91.06 129 GLU A C 1
ATOM 1077 O O . GLU A 1 129 ? 2.492 9.829 -10.091 1.00 91.06 129 GLU A O 1
ATOM 1082 N N . GLU A 1 130 ? 3.284 8.111 -8.905 1.00 88.94 130 GLU A N 1
ATOM 1083 C CA . GLU A 1 130 ? 4.075 8.956 -8.002 1.00 88.94 130 GLU A CA 1
ATOM 1084 C C . GLU A 1 130 ? 5.252 9.639 -8.711 1.00 88.94 130 GLU A C 1
ATOM 1086 O O . GLU A 1 130 ? 5.533 10.810 -8.446 1.00 88.94 130 GLU A O 1
ATOM 1091 N N . CYS A 1 131 ? 5.917 8.934 -9.625 1.00 91.06 131 CYS A N 1
ATOM 1092 C CA . CYS A 1 131 ? 6.946 9.481 -10.507 1.00 91.06 131 CYS A CA 1
ATOM 1093 C C . CYS A 1 131 ? 6.386 10.581 -11.412 1.00 91.06 131 CYS A C 1
ATOM 1095 O O . CYS A 1 131 ? 6.923 11.688 -11.449 1.00 91.06 131 CYS A O 1
ATOM 1097 N N . LYS A 1 132 ? 5.248 10.317 -12.064 1.00 91.12 132 LYS A N 1
ATOM 1098 C CA . LYS A 1 132 ? 4.570 11.266 -12.954 1.00 91.12 132 LYS A CA 1
ATOM 1099 C C . LYS A 1 132 ? 4.216 12.571 -12.243 1.00 91.12 132 LYS A C 1
ATOM 1101 O O . LYS A 1 132 ? 4.501 13.643 -12.765 1.00 91.12 132 LYS A O 1
ATOM 1106 N N . LYS A 1 133 ? 3.671 12.499 -11.023 1.00 88.38 133 LYS A N 1
ATOM 1107 C CA . LYS A 1 133 ? 3.361 13.692 -10.207 1.00 88.38 133 LYS A CA 1
ATOM 1108 C C . LYS A 1 133 ? 4.594 14.527 -9.863 1.00 88.38 133 LYS A C 1
ATOM 1110 O O . LYS A 1 133 ? 4.477 15.736 -9.700 1.00 88.38 133 LYS A O 1
ATOM 1115 N N . LYS A 1 134 ? 5.752 13.884 -9.702 1.00 87.25 134 LYS A N 1
ATOM 1116 C CA . LYS A 1 134 ? 7.019 14.542 -9.356 1.00 87.25 134 LYS A CA 1
ATOM 1117 C C . LYS A 1 134 ? 7.851 14.935 -10.578 1.00 87.25 134 LYS A C 1
ATOM 1119 O O . LYS A 1 134 ? 8.906 15.533 -10.399 1.00 87.25 134 LYS A O 1
ATOM 1124 N N . GLY A 1 135 ? 7.410 14.581 -11.787 1.00 88.94 135 GLY A N 1
ATOM 1125 C CA . GLY A 1 135 ? 8.191 14.760 -13.009 1.00 88.94 135 GLY A CA 1
ATOM 1126 C C . GLY A 1 135 ? 9.480 13.933 -13.031 1.00 88.94 135 GLY A C 1
ATOM 1127 O O . GLY A 1 135 ? 10.438 14.323 -13.690 1.00 88.94 135 GLY A O 1
ATOM 1128 N N . THR A 1 136 ? 9.541 12.819 -12.293 1.00 89.25 136 THR A N 1
ATOM 1129 C CA . THR A 1 136 ? 10.727 11.954 -12.240 1.00 89.25 136 THR A CA 1
ATOM 1130 C C . THR A 1 136 ? 10.535 10.701 -13.085 1.00 89.25 136 THR A C 1
ATOM 1132 O O . THR A 1 136 ? 9.438 10.154 -13.172 1.00 89.25 136 THR A O 1
ATOM 1135 N N . ALA A 1 137 ? 11.612 10.206 -13.696 1.00 88.25 137 ALA A N 1
ATOM 1136 C CA . ALA A 1 137 ? 11.588 8.931 -14.406 1.00 88.25 137 ALA A CA 1
ATOM 1137 C C . ALA A 1 137 ? 11.545 7.750 -13.422 1.00 88.25 137 ALA A C 1
ATOM 1139 O O . ALA A 1 137 ? 12.122 7.811 -12.333 1.00 88.25 137 ALA A O 1
ATOM 1140 N N . VAL A 1 138 ? 10.889 6.657 -13.815 1.00 89.62 138 VAL A N 1
ATOM 1141 C CA . VAL A 1 138 ? 10.958 5.393 -13.072 1.00 89.62 138 VAL A CA 1
ATOM 1142 C C . VAL A 1 138 ? 12.320 4.750 -13.335 1.00 89.62 138 VAL A C 1
ATOM 1144 O O . VAL A 1 138 ? 12.667 4.458 -14.475 1.00 89.62 138 VAL A O 1
ATOM 1147 N N . SER A 1 139 ? 13.093 4.523 -12.276 1.00 89.81 139 SER A N 1
ATOM 1148 C CA . SER A 1 139 ? 14.417 3.898 -12.334 1.00 89.81 139 SER A CA 1
ATOM 1149 C C . SER A 1 139 ? 14.622 2.959 -11.148 1.00 89.81 139 SER A C 1
ATOM 1151 O O . SER A 1 139 ? 13.896 3.039 -10.156 1.00 89.81 139 SER A O 1
ATOM 1153 N N . ILE A 1 140 ? 15.640 2.096 -11.218 1.00 87.75 140 ILE A N 1
ATOM 1154 C CA . ILE A 1 140 ? 16.017 1.179 -10.125 1.00 87.75 140 ILE A CA 1
ATOM 1155 C C . ILE A 1 140 ? 16.206 1.940 -8.802 1.00 87.75 140 ILE A C 1
ATOM 1157 O O . ILE A 1 140 ? 15.770 1.485 -7.745 1.00 87.75 140 ILE A O 1
ATOM 1161 N N . GLU A 1 141 ? 16.794 3.134 -8.864 1.00 88.50 141 GLU A N 1
ATOM 1162 C CA . GLU A 1 141 ? 17.023 3.967 -7.686 1.00 88.50 141 GLU A CA 1
ATOM 1163 C C . GLU A 1 141 ? 15.707 4.439 -7.053 1.00 88.50 141 GLU A C 1
ATOM 1165 O O . GLU A 1 141 ? 15.556 4.418 -5.833 1.00 88.50 141 GLU A O 1
ATOM 1170 N N . VAL A 1 142 ? 14.696 4.762 -7.863 1.00 89.56 142 VAL A N 1
ATOM 1171 C CA . VAL A 1 142 ? 13.373 5.124 -7.340 1.00 89.56 142 VAL A CA 1
ATOM 1172 C C . VAL A 1 142 ? 12.699 3.936 -6.648 1.00 89.56 142 VAL A C 1
ATOM 1174 O O . VAL A 1 142 ? 12.098 4.112 -5.587 1.00 89.56 142 VAL A O 1
ATOM 1177 N N . PHE A 1 143 ? 12.832 2.715 -7.173 1.00 89.81 143 PHE A N 1
ATOM 1178 C CA . PHE A 1 143 ? 12.355 1.521 -6.464 1.00 89.81 143 PHE A CA 1
ATOM 1179 C C . PHE A 1 143 ? 13.064 1.355 -5.114 1.00 89.81 143 PHE A C 1
ATOM 1181 O O . PHE A 1 143 ? 12.402 1.092 -4.106 1.00 89.81 143 PHE A O 1
ATOM 1188 N N . ARG A 1 144 ? 14.385 1.570 -5.063 1.00 86.19 144 ARG A N 1
ATOM 1189 C CA . ARG A 1 144 ? 15.166 1.500 -3.821 1.00 86.19 144 ARG A CA 1
ATOM 1190 C C . ARG A 1 144 ? 14.699 2.524 -2.791 1.00 86.19 144 ARG A C 1
ATOM 1192 O O . ARG A 1 144 ? 14.418 2.160 -1.651 1.00 86.19 144 ARG A O 1
ATOM 1199 N N . GLN A 1 145 ? 14.536 3.777 -3.204 1.00 85.56 145 GLN A N 1
ATOM 1200 C CA . GLN A 1 145 ? 14.063 4.870 -2.347 1.00 85.56 145 GLN A CA 1
ATOM 1201 C C . GLN A 1 145 ? 12.640 4.655 -1.816 1.00 85.56 145 GLN A C 1
ATOM 1203 O O . GLN A 1 145 ? 12.256 5.244 -0.805 1.00 85.56 145 GLN A O 1
ATOM 1208 N N . ARG A 1 146 ? 11.837 3.826 -2.491 1.00 85.25 146 ARG A N 1
ATOM 1209 C CA . ARG A 1 146 ? 10.447 3.529 -2.120 1.00 85.25 146 ARG A CA 1
ATOM 1210 C C . ARG A 1 146 ? 10.262 2.164 -1.457 1.00 85.25 146 ARG A C 1
ATOM 1212 O O . ARG A 1 146 ? 9.131 1.708 -1.361 1.00 85.25 146 ARG A O 1
ATOM 1219 N N . ASN A 1 147 ? 11.338 1.538 -0.970 1.00 80.50 147 ASN A N 1
ATOM 1220 C CA . ASN A 1 147 ? 11.322 0.207 -0.339 1.00 80.50 147 ASN A CA 1
ATOM 1221 C C . ASN A 1 147 ? 10.795 -0.920 -1.251 1.00 80.50 147 ASN A C 1
ATOM 1223 O O . ASN A 1 147 ? 10.355 -1.966 -0.777 1.00 80.50 147 ASN A O 1
ATOM 1227 N N . LEU A 1 148 ? 10.885 -0.739 -2.570 1.00 87.56 148 LEU A N 1
ATOM 1228 C CA . LEU A 1 148 ? 10.487 -1.724 -3.575 1.00 87.56 148 LEU A CA 1
ATOM 1229 C C . LEU A 1 148 ? 11.686 -2.505 -4.141 1.00 87.56 148 LEU A C 1
ATOM 1231 O O . LEU A 1 148 ? 11.540 -3.216 -5.131 1.00 87.56 148 LEU A O 1
ATOM 1235 N N . SER A 1 149 ? 12.867 -2.438 -3.517 1.00 83.81 149 SER A N 1
ATOM 1236 C CA . SER A 1 149 ? 14.033 -3.239 -3.934 1.00 83.81 149 SER A CA 1
ATOM 1237 C C . SER A 1 149 ? 13.720 -4.734 -3.972 1.00 83.81 149 SER A C 1
ATOM 1239 O O . SER A 1 149 ? 14.135 -5.429 -4.893 1.00 83.81 149 SER A O 1
ATOM 1241 N N . ASN A 1 150 ? 12.928 -5.219 -3.004 1.00 81.75 150 ASN A N 1
ATOM 1242 C CA . ASN A 1 150 ? 12.569 -6.634 -2.922 1.00 81.75 150 ASN A CA 1
ATOM 1243 C C . ASN A 1 150 ? 11.704 -7.102 -4.095 1.00 81.75 150 ASN A C 1
ATOM 1245 O O . ASN A 1 150 ? 11.784 -8.261 -4.493 1.00 81.75 150 ASN A O 1
ATOM 1249 N N . LEU A 1 151 ? 10.898 -6.193 -4.646 1.00 87.50 151 LEU A N 1
ATOM 1250 C CA . LEU A 1 151 ? 10.102 -6.438 -5.840 1.00 87.50 151 LEU A CA 1
ATOM 1251 C C . LEU A 1 151 ? 10.997 -6.552 -7.083 1.00 87.50 151 LEU A C 1
ATOM 1253 O O . LEU A 1 151 ? 10.742 -7.393 -7.936 1.00 87.50 151 LEU A O 1
ATOM 1257 N N . LEU A 1 152 ? 12.060 -5.746 -7.166 1.00 84.94 152 LEU A N 1
ATOM 1258 C CA . LEU A 1 152 ? 13.009 -5.769 -8.283 1.00 84.94 152 LEU A CA 1
ATOM 1259 C C . LEU A 1 152 ? 13.992 -6.942 -8.264 1.00 84.94 152 LEU A C 1
ATOM 1261 O O . LEU A 1 152 ? 14.655 -7.154 -9.276 1.00 84.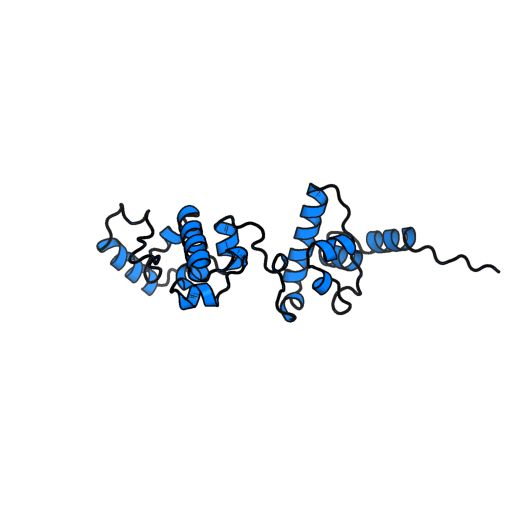94 152 LEU A O 1
ATOM 1265 N N . PHE A 1 153 ? 14.123 -7.689 -7.163 1.00 78.38 153 PHE A N 1
ATOM 1266 C CA . PHE A 1 153 ? 15.093 -8.785 -7.084 1.00 78.38 153 PHE A CA 1
ATOM 1267 C C . PHE A 1 153 ? 14.933 -9.816 -8.209 1.00 78.38 153 PHE A C 1
ATOM 1269 O O . PHE A 1 153 ? 13.886 -9.930 -8.855 1.00 78.38 153 PHE A O 1
ATOM 1276 N N . SER A 1 154 ? 16.004 -10.591 -8.422 1.00 62.81 154 SER A N 1
ATOM 1277 C CA . SER A 1 154 ? 16.164 -11.492 -9.568 1.00 62.81 154 SER A CA 1
ATOM 1278 C C . SER A 1 154 ? 14.985 -12.430 -9.804 1.00 62.81 154 SER A C 1
ATOM 1280 O O . SER A 1 154 ? 14.687 -12.731 -10.953 1.00 62.81 154 SER A O 1
ATOM 1282 N N . LYS A 1 155 ? 14.274 -12.815 -8.738 1.00 81.44 155 LYS A N 1
ATOM 1283 C CA . LYS A 1 155 ? 13.092 -13.676 -8.799 1.00 81.44 155 LYS A CA 1
ATOM 1284 C C . LYS A 1 155 ? 12.000 -13.171 -9.753 1.00 81.44 155 LYS A C 1
ATOM 1286 O O . LYS A 1 155 ? 11.358 -14.001 -10.384 1.00 81.44 155 LYS A O 1
ATOM 1291 N N . TYR A 1 156 ? 11.767 -11.859 -9.844 1.00 83.94 156 TYR A N 1
ATOM 1292 C CA . TYR A 1 156 ? 10.653 -11.318 -10.640 1.00 83.94 156 TYR A CA 1
ATOM 1293 C C . TYR A 1 156 ? 11.117 -10.543 -11.866 1.00 83.94 156 TYR A C 1
ATOM 1295 O O . TYR A 1 156 ? 10.571 -10.740 -12.948 1.00 83.94 156 TYR A O 1
ATOM 1303 N N . TYR A 1 157 ? 12.120 -9.675 -11.710 1.00 87.56 157 TYR A N 1
ATOM 1304 C CA . TYR A 1 157 ? 12.509 -8.755 -12.782 1.00 87.56 157 TYR A CA 1
ATOM 1305 C C . TYR A 1 157 ? 14.014 -8.668 -13.020 1.00 87.56 157 TYR A C 1
ATOM 1307 O O . TYR A 1 157 ? 14.442 -7.814 -13.785 1.00 87.56 157 TYR A O 1
ATOM 1315 N N . GLY A 1 158 ? 14.852 -9.494 -12.383 1.00 82.94 158 GLY A N 1
ATOM 1316 C CA . GLY A 1 158 ? 16.292 -9.466 -12.693 1.00 82.94 158 GLY A CA 1
ATOM 1317 C C . GLY A 1 158 ? 17.009 -8.167 -12.300 1.00 82.94 158 GLY A C 1
ATOM 1318 O O . GLY A 1 158 ? 18.071 -7.885 -12.838 1.00 82.94 158 GLY A O 1
ATOM 1319 N N . GLY A 1 159 ? 16.432 -7.338 -11.424 1.00 82.94 159 GLY A N 1
ATOM 1320 C CA . GLY A 1 159 ? 16.915 -5.977 -11.168 1.00 82.94 159 GLY A CA 1
ATOM 1321 C C . GLY A 1 159 ? 16.525 -4.956 -12.244 1.00 82.94 159 GLY A C 1
ATOM 1322 O O . GLY A 1 159 ? 16.988 -3.821 -12.191 1.00 82.94 159 GLY A O 1
ATOM 1323 N N . ASN A 1 160 ? 15.675 -5.320 -13.207 1.00 87.81 160 ASN A N 1
ATOM 1324 C CA . ASN A 1 160 ? 15.321 -4.485 -14.348 1.00 87.81 160 ASN A CA 1
ATOM 1325 C C . ASN A 1 160 ? 13.985 -3.750 -14.137 1.00 87.81 160 ASN A C 1
ATOM 1327 O O . ASN A 1 160 ? 12.904 -4.342 -14.156 1.00 87.81 160 ASN A O 1
ATOM 1331 N N . ALA A 1 161 ? 14.059 -2.425 -13.995 1.00 90.25 161 ALA A N 1
ATOM 1332 C CA . ALA A 1 161 ? 12.883 -1.568 -13.845 1.00 90.25 161 ALA A CA 1
ATOM 1333 C C . ALA A 1 161 ? 11.979 -1.545 -15.092 1.00 90.25 161 ALA A C 1
ATOM 1335 O O . ALA A 1 161 ? 10.763 -1.430 -14.952 1.00 90.25 161 ALA A O 1
ATOM 1336 N N . LEU A 1 162 ? 12.534 -1.694 -16.299 1.00 91.00 162 LEU A N 1
ATOM 1337 C CA . LEU A 1 162 ? 11.759 -1.707 -17.544 1.00 91.00 162 LEU A CA 1
ATOM 1338 C C . LEU A 1 162 ? 10.912 -2.978 -17.647 1.00 91.00 162 LEU A C 1
ATOM 1340 O O . LEU A 1 162 ? 9.738 -2.906 -18.000 1.00 91.00 162 LEU A O 1
ATOM 1344 N N . SER A 1 163 ? 11.460 -4.125 -17.236 1.00 91.81 163 SER A N 1
ATOM 1345 C CA . SER A 1 163 ? 10.708 -5.389 -17.163 1.00 91.81 163 SER A CA 1
ATOM 1346 C C . SER A 1 163 ? 9.484 -5.281 -16.244 1.00 91.81 163 SER A C 1
ATOM 1348 O O . SER A 1 163 ? 8.407 -5.778 -16.578 1.00 91.81 163 SER A O 1
ATOM 1350 N N . ALA A 1 164 ? 9.616 -4.565 -15.123 1.00 92.94 164 ALA A N 1
ATOM 1351 C CA . ALA A 1 164 ? 8.497 -4.277 -14.229 1.00 92.94 164 ALA A CA 1
ATOM 1352 C C . ALA A 1 164 ? 7.425 -3.396 -14.907 1.00 92.94 164 ALA A C 1
ATOM 1354 O O . ALA A 1 164 ? 6.231 -3.690 -14.825 1.00 92.94 164 ALA A O 1
ATOM 1355 N N . LEU A 1 165 ? 7.830 -2.345 -15.631 1.00 94.00 165 LEU A N 1
ATOM 1356 C CA . LEU A 1 165 ? 6.899 -1.478 -16.372 1.00 94.00 165 LEU A CA 1
ATOM 1357 C C . LEU A 1 165 ? 6.148 -2.228 -17.480 1.00 94.00 165 LEU A C 1
ATOM 1359 O O . LEU A 1 165 ? 4.951 -1.994 -17.671 1.00 94.00 165 LEU A O 1
ATOM 1363 N N . VAL A 1 166 ? 6.826 -3.152 -18.163 1.00 94.25 166 VAL A N 1
ATOM 1364 C CA . VAL A 1 166 ? 6.214 -4.026 -19.171 1.00 94.25 166 VAL A CA 1
ATOM 1365 C C . VAL A 1 166 ? 5.156 -4.931 -18.540 1.00 94.25 166 VAL A C 1
ATOM 1367 O O . VAL A 1 166 ? 4.041 -4.999 -19.055 1.00 94.25 166 VAL A O 1
ATOM 1370 N N . GLU A 1 167 ? 5.441 -5.587 -17.406 1.00 93.88 167 GLU A N 1
ATOM 1371 C CA . GLU A 1 167 ? 4.446 -6.449 -16.739 1.00 93.88 167 GLU A CA 1
ATOM 1372 C C . GLU A 1 167 ? 3.198 -5.663 -16.301 1.00 93.88 167 GLU A C 1
ATOM 1374 O O . GLU A 1 167 ? 2.078 -6.169 -16.404 1.00 93.88 167 GLU A O 1
ATOM 1379 N N . ALA A 1 168 ? 3.372 -4.416 -15.858 1.00 94.06 168 ALA A N 1
ATOM 1380 C CA . ALA A 1 168 ? 2.272 -3.545 -15.449 1.00 94.06 168 ALA A CA 1
ATOM 1381 C C . ALA A 1 168 ? 1.443 -2.976 -16.621 1.00 94.06 168 ALA A C 1
ATOM 1383 O O . ALA A 1 168 ? 0.398 -2.352 -16.379 1.00 94.06 168 ALA A O 1
ATOM 1384 N N . GLY A 1 169 ? 1.888 -3.190 -17.866 1.00 94.12 169 GLY A N 1
ATOM 1385 C CA . GLY A 1 169 ? 1.271 -2.646 -19.078 1.00 94.12 169 GLY A CA 1
ATOM 1386 C C . GLY A 1 169 ? 1.504 -1.145 -19.261 1.00 94.12 169 GLY A C 1
ATOM 1387 O O . GLY A 1 169 ? 0.693 -0.476 -19.893 1.00 94.12 169 GLY A O 1
ATOM 1388 N N . LEU A 1 170 ? 2.571 -0.602 -18.669 1.00 92.75 170 LEU A N 1
ATOM 1389 C CA . LEU A 1 170 ? 2.920 0.825 -18.719 1.00 92.75 170 LEU A CA 1
ATOM 1390 C C . LEU A 1 170 ? 3.956 1.144 -19.806 1.00 92.75 170 LEU A C 1
ATOM 1392 O O . LEU A 1 170 ? 4.245 2.310 -20.059 1.00 92.75 170 LEU A O 1
ATOM 1396 N N . MET A 1 171 ? 4.533 0.109 -20.414 1.00 92.06 171 MET A N 1
ATOM 1397 C CA . MET A 1 171 ? 5.543 0.194 -21.462 1.00 92.06 171 MET A CA 1
ATOM 1398 C C . MET A 1 171 ? 5.451 -1.047 -22.357 1.00 92.06 171 MET A C 1
ATOM 1400 O O . MET A 1 171 ? 5.190 -2.146 -21.863 1.00 92.06 171 MET A O 1
ATOM 1404 N N . SER A 1 172 ? 5.662 -0.893 -23.664 1.00 92.50 172 SER A N 1
ATOM 1405 C CA . SER A 1 172 ? 5.756 -2.028 -24.589 1.00 92.50 172 SER A CA 1
ATOM 1406 C C . SER A 1 172 ? 7.136 -2.696 -24.515 1.00 92.50 172 SER A C 1
ATOM 1408 O O . SER A 1 172 ? 8.119 -2.091 -24.081 1.00 92.50 172 SER A O 1
ATOM 1410 N N . LYS A 1 173 ? 7.244 -3.953 -24.959 1.00 89.75 173 LYS A N 1
ATOM 1411 C CA . LYS A 1 173 ? 8.540 -4.657 -24.997 1.00 89.75 173 LYS A CA 1
ATOM 1412 C C . LYS A 1 173 ? 9.528 -3.970 -25.940 1.00 89.75 173 LYS A C 1
ATOM 1414 O O . LYS A 1 173 ? 10.720 -3.919 -25.654 1.00 89.75 173 LYS A O 1
ATOM 1419 N N . GLU A 1 174 ? 9.027 -3.414 -27.036 1.00 88.81 174 GLU A N 1
ATOM 1420 C CA . GLU A 1 174 ? 9.803 -2.684 -28.036 1.00 88.81 174 GLU A CA 1
ATOM 1421 C C . GLU A 1 174 ? 10.352 -1.382 -27.446 1.00 88.81 174 GLU A C 1
ATOM 1423 O O . GLU A 1 174 ? 11.535 -1.086 -27.608 1.00 88.81 174 GLU A O 1
ATOM 1428 N N . GLN A 1 175 ? 9.520 -0.645 -26.700 1.00 88.25 175 GLN A N 1
ATOM 1429 C CA . GLN A 1 175 ? 9.937 0.560 -25.978 1.00 88.25 175 GLN A CA 1
ATOM 1430 C C . GLN A 1 175 ? 11.015 0.239 -24.938 1.00 88.25 175 GLN A C 1
ATOM 1432 O O . GLN A 1 175 ? 12.032 0.929 -24.882 1.00 88.25 175 GLN A O 1
ATOM 1437 N N . ALA A 1 176 ? 10.835 -0.839 -24.168 1.00 88.31 176 ALA A N 1
ATOM 1438 C CA . ALA A 1 176 ? 11.827 -1.288 -23.198 1.00 88.31 176 ALA A CA 1
ATOM 1439 C C . ALA A 1 176 ? 13.163 -1.646 -23.874 1.00 88.31 176 ALA A C 1
ATOM 1441 O O . ALA A 1 176 ? 14.206 -1.145 -23.464 1.00 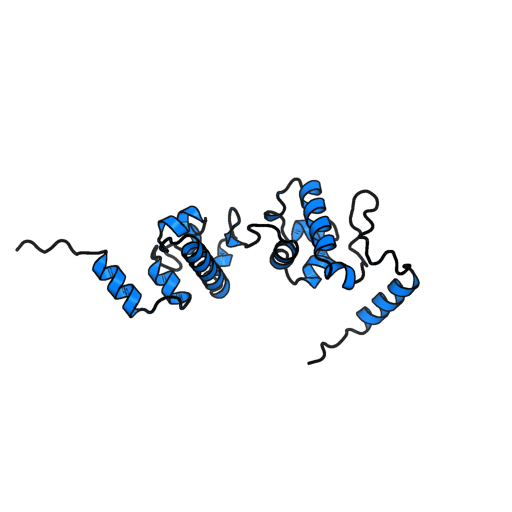88.31 176 ALA A O 1
ATOM 1442 N N . ALA A 1 177 ? 13.138 -2.431 -24.955 1.00 86.94 177 ALA A N 1
ATOM 1443 C CA . ALA A 1 177 ? 14.342 -2.829 -25.686 1.00 86.94 177 ALA A CA 1
ATOM 1444 C C . ALA A 1 177 ? 15.067 -1.638 -26.337 1.00 86.94 177 ALA A C 1
ATOM 1446 O O . ALA A 1 177 ? 16.298 -1.581 -26.347 1.00 86.94 177 ALA A O 1
ATOM 1447 N N . MET A 1 178 ? 14.319 -0.672 -26.877 1.00 88.69 178 MET A N 1
ATOM 1448 C CA . MET A 1 178 ? 14.887 0.561 -27.424 1.00 88.69 178 MET A CA 1
ATOM 1449 C C . MET A 1 178 ? 15.595 1.367 -26.333 1.00 88.69 178 MET A C 1
ATOM 1451 O O . MET A 1 178 ? 16.714 1.835 -26.540 1.00 88.69 178 MET A O 1
ATOM 1455 N N . GLN A 1 179 ? 14.973 1.475 -25.159 1.00 84.38 179 GLN A N 1
ATOM 1456 C CA . GLN A 1 179 ? 15.539 2.188 -24.024 1.00 84.38 179 GLN A CA 1
ATOM 1457 C C . GLN A 1 179 ? 16.792 1.476 -23.486 1.00 84.38 179 GLN A C 1
ATOM 1459 O O . GLN A 1 179 ? 17.812 2.125 -23.278 1.00 84.38 179 GLN A O 1
ATOM 1464 N N . GLU A 1 180 ? 16.787 0.147 -23.364 1.00 84.12 180 GLU A N 1
ATOM 1465 C CA . GLU A 1 180 ? 17.988 -0.620 -22.994 1.00 84.12 180 GLU A CA 1
ATOM 1466 C C . GLU A 1 180 ? 19.149 -0.384 -23.961 1.00 84.12 180 GLU A C 1
ATOM 1468 O O . GLU A 1 180 ? 20.258 -0.108 -23.512 1.00 84.12 180 GLU A O 1
ATOM 1473 N N . ARG A 1 181 ? 18.901 -0.410 -25.277 1.00 84.19 181 ARG A N 1
ATOM 1474 C CA . ARG A 1 181 ? 19.934 -0.145 -26.296 1.00 84.19 181 ARG A CA 1
ATOM 1475 C C . ARG A 1 181 ? 20.504 1.270 -26.222 1.00 84.19 181 ARG A C 1
ATOM 1477 O O . ARG A 1 181 ? 21.685 1.453 -26.488 1.00 84.19 181 ARG A O 1
ATOM 1484 N N . MET A 1 182 ? 19.680 2.261 -25.881 1.00 78.81 182 MET A N 1
ATOM 1485 C CA . MET A 1 182 ? 20.135 3.647 -25.722 1.00 78.81 182 MET A CA 1
ATOM 1486 C C . MET A 1 182 ? 21.027 3.834 -24.490 1.00 78.81 182 MET A C 1
ATOM 1488 O O . MET A 1 182 ? 21.940 4.654 -24.523 1.00 78.81 182 MET A O 1
ATOM 1492 N N . PHE A 1 183 ? 20.779 3.087 -23.410 1.00 68.75 183 PHE A N 1
ATOM 1493 C CA . PHE A 1 183 ? 21.538 3.214 -22.161 1.00 68.75 183 PHE A CA 1
ATOM 1494 C C . PHE A 1 183 ? 22.725 2.240 -22.055 1.00 68.75 183 PHE A C 1
ATOM 1496 O O . PHE A 1 183 ? 23.703 2.555 -21.378 1.00 68.75 183 PHE A O 1
ATOM 1503 N N . PHE A 1 184 ? 22.684 1.091 -22.735 1.00 60.94 184 PHE A N 1
ATOM 1504 C CA . PHE A 1 184 ? 23.791 0.138 -22.843 1.00 60.94 184 PHE A CA 1
ATOM 1505 C C . PHE A 1 184 ? 24.438 0.222 -24.231 1.00 60.94 184 PHE A C 1
ATOM 1507 O O . PHE A 1 184 ? 24.086 -0.516 -25.149 1.00 60.94 184 PHE A O 1
ATOM 1514 N N . HIS A 1 185 ? 25.449 1.081 -24.376 1.00 55.66 185 HIS A N 1
ATOM 1515 C CA . HIS A 1 185 ? 26.406 0.939 -25.472 1.00 55.66 185 HIS A CA 1
ATOM 1516 C C . HIS A 1 185 ? 27.362 -0.225 -25.157 1.00 55.66 185 HIS A C 1
ATOM 1518 O O . HIS A 1 185 ? 28.093 -0.145 -24.163 1.00 55.66 185 HIS A O 1
ATOM 1524 N N . PRO A 1 186 ? 27.426 -1.294 -25.976 1.00 49.38 186 PRO A N 1
ATOM 1525 C CA . PRO A 1 186 ? 28.551 -2.208 -25.897 1.00 49.38 186 PRO A CA 1
ATOM 1526 C C . PRO A 1 186 ? 29.805 -1.407 -26.250 1.00 49.38 186 PRO A C 1
ATOM 1528 O O . PRO A 1 186 ? 29.814 -0.661 -27.233 1.00 49.38 186 PRO A O 1
ATOM 1531 N N . LYS A 1 187 ? 30.848 -1.518 -25.414 1.00 45.12 187 LYS A N 1
ATOM 1532 C CA . LYS A 1 187 ? 32.185 -1.009 -25.740 1.00 45.12 187 LYS A CA 1
ATOM 1533 C C . LYS A 1 187 ? 32.485 -1.462 -27.164 1.00 45.12 187 LYS A C 1
ATOM 1535 O O . LYS A 1 187 ? 32.494 -2.664 -27.409 1.00 45.12 187 LYS A O 1
ATOM 1540 N N . GLN A 1 188 ? 32.648 -0.513 -28.083 1.00 46.94 188 GLN A N 1
ATOM 1541 C CA . GLN A 1 188 ? 32.977 -0.845 -29.460 1.00 46.94 188 GLN A CA 1
ATOM 1542 C C . GLN A 1 188 ? 34.201 -1.758 -29.450 1.00 46.94 188 GLN A C 1
ATOM 1544 O O . GLN A 1 188 ? 35.210 -1.426 -28.819 1.00 46.94 188 GLN A O 1
ATOM 1549 N N . GLU A 1 189 ? 34.068 -2.927 -30.078 1.00 45.50 189 GLU A N 1
ATOM 1550 C CA . GLU A 1 189 ? 35.184 -3.822 -30.349 1.00 45.50 189 GLU A CA 1
ATOM 1551 C C . GLU A 1 189 ? 36.230 -3.011 -31.107 1.00 45.50 189 GLU A C 1
ATOM 1553 O O . GLU A 1 189 ? 36.061 -2.683 -32.281 1.00 45.50 189 GLU A O 1
ATOM 1558 N N . ARG A 1 190 ? 37.301 -2.635 -30.404 1.00 44.00 190 ARG A N 1
ATOM 1559 C CA . ARG A 1 190 ? 38.525 -2.180 -31.049 1.00 44.00 190 ARG A CA 1
ATOM 1560 C C . ARG A 1 190 ? 39.091 -3.402 -31.766 1.00 44.00 190 ARG A C 1
ATOM 1562 O O . ARG A 1 190 ? 39.666 -4.270 -31.112 1.00 44.00 190 ARG A O 1
ATOM 1569 N N . ARG A 1 191 ? 38.822 -3.493 -33.066 1.00 53.09 191 ARG A N 1
ATOM 1570 C CA . ARG A 1 191 ? 39.650 -4.264 -33.994 1.00 53.09 191 ARG A CA 1
ATOM 1571 C C . ARG A 1 191 ? 40.936 -3.503 -34.270 1.00 53.09 191 ARG A C 1
ATOM 1573 O O . ARG A 1 191 ? 40.868 -2.253 -34.299 1.00 53.09 191 ARG A O 1
#

Radius of gyration: 22.97 Å; Cα contacts (8 Å, |Δi|>4): 168; chains: 1; bounding box: 74×29×63 Å

Secondary structure (DSSP, 8-state):
------HHHHHHHHHHHTTS-TTSTTS--EETTEE--TT--THHHH-HHHHHHHHHHHHHHHT--GGG--HHHHHHTT-HHHHHHTSSHHHHHHHTT-TT-SGGGSS---GGGGGSHHHHHHHHHHHHHHHHHHTPPP-HHHHHHTT-HHHHSTTTTTT-HHHHHHHTTSS-HHHHHHHHHHH-PPPP---

pLDDT: mean 76.52, std 17.67, range [31.42, 94.25]

Foldseek 3Di:
DDDDDPVVNVVLLVVLVVVDPPVCLQDQPCDPLARQQVSRDLSLLVDLVSLLVNLVSLCVVVVHDSLPDAPCSCVVRNNVNSCVSLVHSLSSCVSNVPPQNQQQQDPDDDLCQLVDLVSLLVVLVVLVVVCVVVVHDQDLVSCVVRNNVSNCPCVHPHSDRLSSCCSNVNDPPVRSVVVCCVVDDDPPPPD

Solvent-accessible surface area (backbone atoms only — not comparable to full-atom values): 11290 Å² total; per-residue (Å²): 135,86,77,84,74,58,67,73,55,54,55,51,51,57,56,50,60,77,77,49,63,86,80,51,70,82,47,81,62,56,58,95,84,39,61,70,33,80,82,57,64,74,72,45,64,71,34,48,71,48,44,29,50,52,42,55,50,49,16,63,74,71,72,43,56,64,61,72,63,47,68,64,62,32,46,80,62,46,34,47,53,55,30,62,74,49,73,30,57,50,46,40,33,46,62,38,63,45,76,62,31,50,66,61,63,39,100,69,64,62,84,70,54,64,72,42,63,65,56,44,33,53,54,48,53,49,51,48,54,55,22,58,77,69,76,44,80,89,41,58,66,54,33,49,78,52,62,36,46,78,64,32,34,64,90,75,29,64,59,34,52,54,57,49,34,35,75,50,69,76,40,52,70,66,58,41,52,53,51,49,54,72,75,53,73,76,79,76,81,83,123